Protein AF-A0A815XCJ3-F1 (afdb_monomer)

Mean predicted aligned error: 4.28 Å

Secondary structure (DSSP, 8-state):
----SSHHHHHHHHHHH--GGGS-HHHHHHHHHHHHHHHHHHHHGGGSHHHHHHHHHHHHHS----GGGEEEPTTSTT-EEEHHHHHHHHHHHHHTTS-S--BTTTTB-SHHHHHHHHHHHHHHHHHT-TT----HHHHHHHHHHHHHHHHHHHHHHHHH-SSPBPTHHHHHHHHHHHHHHHTT--HHHHHHHHHHHHHHS---BHHHHHHS--S--S--

pLDDT: mean 92.41, std 8.71, range [43.28, 98.69]

InterPro domains:
  IPR005656 MmgE/PrpD [PTHR16943] (11-199)
  IPR036148 MmgE/PrpD superfamily [SSF103378] (12-218)
  IPR042183 MmgE/PrpD superfamily, domain 1 [G3DSA:1.10.4100.10] (2-218)
  IPR045336 MmgE/PrpD, N-terminal [PF03972] (13-197)

Radius of gyration: 16.91 Å; Cα contacts (8 Å, |Δi|>4): 339; chains: 1; bounding box: 51×41×43 Å

Nearest PDB structures (foldseek):
  7br9-assembly1_A  TM=9.002E-01  e=3.432E-06  Mus musculus
  7br9-assembly1_B  TM=8.798E-01  e=2.970E-06  Mus musculus
  6r6u-assembly1_B  TM=8.652E-01  e=4.807E-06  Homo sapiens
  6r6t-assembly1_B  TM=8.908E-01  e=2.137E-05  Mus musculus
  6r6t-assembly1_A  TM=9.113E-01  e=5.873E-05  Mus musculus

Organism: NCBI:txid392033

Structure (mmCIF, N/CA/C/O backbone):
data_AF-A0A815XCJ3-F1
#
_entry.id   AF-A0A815XCJ3-F1
#
loop_
_atom_site.group_PDB
_atom_site.id
_atom_site.type_symbol
_atom_site.label_atom_id
_atom_site.label_alt_id
_atom_site.label_comp_id
_atom_site.label_asym_id
_atom_site.label_entity_id
_atom_site.label_seq_id
_atom_site.pdbx_PDB_ins_code
_atom_site.Cartn_x
_atom_site.Cartn_y
_atom_site.Cartn_z
_atom_site.occupancy
_atom_site.B_iso_or_equiv
_atom_site.auth_seq_id
_atom_site.auth_comp_id
_atom_site.auth_asym_id
_atom_site.auth_atom_id
_atom_site.pdbx_PDB_model_num
ATOM 1 N N . MET A 1 1 ? -30.858 -1.163 0.118 1.00 43.28 1 MET A N 1
ATOM 2 C CA . MET A 1 1 ? -30.544 -1.912 -1.114 1.00 43.28 1 MET A CA 1
ATOM 3 C C . MET A 1 1 ? -29.763 -3.141 -0.699 1.00 43.28 1 MET A C 1
ATOM 5 O O . MET A 1 1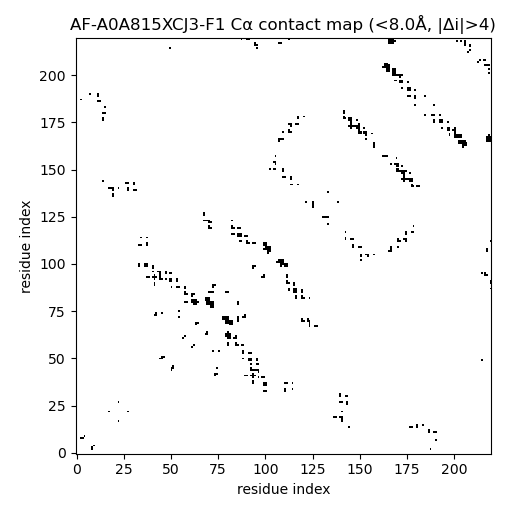 ? -28.740 -2.990 -0.047 1.00 43.28 1 MET A O 1
ATOM 9 N N . GLU A 1 2 ? -30.285 -4.340 -0.953 1.00 45.59 2 GLU A N 1
ATOM 10 C CA . GLU A 1 2 ? -29.565 -5.582 -0.658 1.00 45.59 2 GLU A CA 1
ATOM 11 C C . GLU A 1 2 ? -28.343 -5.691 -1.574 1.00 45.59 2 GLU A C 1
ATOM 13 O O . GLU A 1 2 ? -28.472 -5.772 -2.794 1.00 45.59 2 GLU A O 1
ATOM 18 N N . TYR A 1 3 ? -27.150 -5.666 -0.981 1.00 49.16 3 TYR A N 1
ATOM 19 C CA . TYR A 1 3 ? -25.896 -5.872 -1.694 1.00 49.16 3 TYR A CA 1
ATOM 20 C C . TYR A 1 3 ? -25.868 -7.310 -2.245 1.00 49.16 3 TYR A C 1
ATOM 22 O O . TYR A 1 3 ? -25.686 -8.270 -1.488 1.00 49.16 3 TYR A O 1
ATOM 30 N N . GLN A 1 4 ? -26.134 -7.451 -3.550 1.00 52.50 4 GLN A N 1
ATOM 31 C CA . GLN A 1 4 ? -26.376 -8.724 -4.240 1.00 52.50 4 GLN A CA 1
ATOM 32 C C . GLN A 1 4 ? -25.285 -9.777 -3.987 1.00 52.50 4 GLN A C 1
ATOM 34 O O . GLN A 1 4 ? -24.107 -9.474 -3.794 1.00 52.50 4 GLN A O 1
ATOM 39 N N . SER A 1 5 ? -25.687 -11.047 -4.009 1.00 52.38 5 SER A N 1
ATOM 40 C CA . SER A 1 5 ? -24.859 -12.231 -3.763 1.00 52.38 5 SER A CA 1
ATOM 41 C C . SER A 1 5 ? -23.858 -12.513 -4.899 1.00 52.38 5 SER A C 1
ATOM 43 O O . SER A 1 5 ? -24.030 -13.456 -5.665 1.00 52.38 5 SER A O 1
ATOM 45 N N . GLY A 1 6 ? -22.807 -11.700 -5.017 1.00 70.94 6 GLY A N 1
ATOM 46 C CA . GLY A 1 6 ? -21.661 -11.923 -5.912 1.00 70.94 6 GLY A CA 1
ATOM 47 C C . GLY A 1 6 ? -20.360 -12.247 -5.162 1.00 70.94 6 GLY A C 1
ATOM 48 O O . GLY A 1 6 ? -20.278 -12.090 -3.942 1.00 70.94 6 GLY A O 1
ATOM 49 N N . LEU A 1 7 ? -19.313 -12.668 -5.882 1.00 71.19 7 LEU A N 1
ATOM 50 C CA . LEU A 1 7 ? -17.976 -12.902 -5.308 1.00 71.19 7 LEU A CA 1
ATOM 51 C C . LEU A 1 7 ? -17.420 -11.631 -4.637 1.00 71.19 7 LEU A C 1
ATOM 53 O O . LEU A 1 7 ? -16.931 -11.697 -3.510 1.00 71.19 7 LEU A O 1
ATOM 57 N N . SER A 1 8 ? -17.612 -10.467 -5.267 1.00 77.75 8 SER A N 1
ATOM 58 C CA . SER A 1 8 ? -17.262 -9.157 -4.701 1.00 77.75 8 SER A CA 1
ATOM 59 C C . SER A 1 8 ? -18.003 -8.877 -3.388 1.00 77.75 8 SER A C 1
ATOM 61 O O . SER A 1 8 ? -17.425 -8.330 -2.455 1.00 77.75 8 SER A O 1
ATOM 63 N N . SER A 1 9 ? -19.249 -9.347 -3.259 1.00 85.69 9 SER A N 1
ATOM 64 C CA . SER A 1 9 ? -20.040 -9.210 -2.029 1.00 85.69 9 SER A CA 1
ATOM 65 C C . SER A 1 9 ? -19.510 -10.036 -0.869 1.00 85.69 9 SER A C 1
ATOM 67 O O . SER A 1 9 ? -19.459 -9.560 0.267 1.00 85.69 9 SER A O 1
ATOM 69 N N . LYS A 1 10 ? -19.018 -11.244 -1.152 1.00 92.75 10 LYS A N 1
ATOM 70 C CA . LYS A 1 10 ? -18.336 -12.073 -0.151 1.00 92.75 10 LYS A CA 1
ATOM 71 C C . LYS A 1 10 ? -17.009 -11.451 0.287 1.00 92.75 10 LYS A C 1
ATOM 73 O O . LYS A 1 10 ? -16.757 -11.385 1.486 1.00 92.75 10 LYS A O 1
ATOM 78 N N . ALA A 1 11 ? -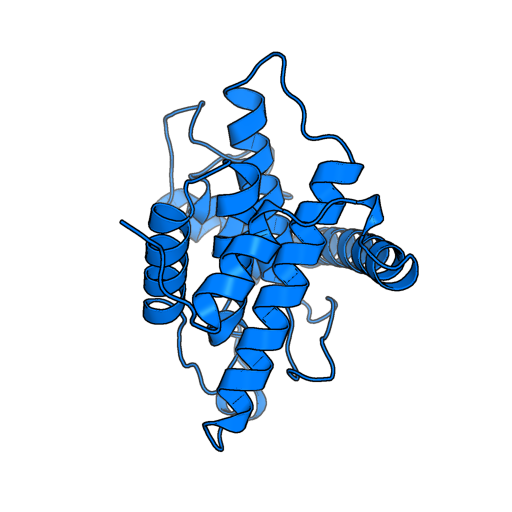16.206 -10.958 -0.659 1.00 95.19 11 ALA A N 1
ATOM 79 C CA . ALA A 1 11 ? -14.923 -10.324 -0.362 1.00 95.19 11 ALA A CA 1
ATOM 80 C C . ALA A 1 11 ? -15.090 -9.071 0.511 1.00 95.19 11 ALA A C 1
ATOM 82 O O . ALA A 1 11 ? -14.421 -8.949 1.530 1.00 95.19 11 ALA A O 1
ATOM 83 N N . ILE A 1 12 ? -16.035 -8.184 0.182 1.00 97.44 12 ILE A N 1
ATOM 84 C CA . ILE A 1 12 ? -16.287 -6.967 0.971 1.00 97.44 12 ILE A CA 1
ATOM 85 C C . ILE A 1 12 ? -16.779 -7.292 2.378 1.00 97.44 12 ILE A C 1
ATOM 87 O O . ILE A 1 12 ? -16.288 -6.712 3.344 1.00 97.44 12 ILE A O 1
ATOM 91 N N . LYS A 1 13 ? -17.697 -8.252 2.526 1.00 97.06 13 LYS A N 1
ATOM 92 C CA . LYS A 1 13 ? -18.116 -8.705 3.859 1.00 97.06 13 LYS A CA 1
ATOM 93 C C . LYS A 1 13 ? -16.931 -9.251 4.655 1.00 97.06 13 LYS A C 1
ATOM 95 O O . LYS A 1 13 ? -16.802 -8.930 5.830 1.00 97.06 13 LYS A O 1
ATOM 100 N N . TRP A 1 14 ? -16.055 -10.034 4.026 1.00 98.00 14 TRP A N 1
ATOM 101 C CA . TRP A 1 14 ? -14.866 -10.573 4.685 1.00 98.00 14 TRP A CA 1
ATOM 102 C C . TRP A 1 14 ? -13.881 -9.473 5.114 1.00 98.00 14 TRP A C 1
ATOM 104 O O . TRP A 1 14 ? -13.482 -9.466 6.275 1.00 98.00 14 TRP A O 1
ATOM 114 N N . ILE A 1 15 ? -13.582 -8.502 4.236 1.00 98.38 15 ILE A N 1
ATOM 115 C CA . ILE A 1 15 ? -12.708 -7.340 4.515 1.00 98.38 15 ILE A CA 1
ATOM 116 C C . ILE A 1 15 ? -13.094 -6.659 5.834 1.00 98.38 15 ILE A C 1
ATOM 118 O O . ILE A 1 15 ? -12.228 -6.328 6.645 1.00 98.38 15 ILE A O 1
ATOM 122 N N . HIS A 1 16 ? -14.394 -6.465 6.059 1.00 98.06 16 HIS A N 1
ATOM 123 C CA . HIS A 1 16 ? -14.907 -5.757 7.233 1.00 98.06 16 HIS A CA 1
ATOM 124 C C . HIS A 1 16 ? -15.117 -6.639 8.461 1.00 98.06 16 HIS A C 1
ATOM 126 O O . HIS A 1 16 ? -15.001 -6.151 9.582 1.00 98.06 16 HIS A O 1
ATOM 132 N N . ASN A 1 17 ? -15.425 -7.923 8.273 1.00 97.75 17 ASN A N 1
ATOM 133 C CA . ASN A 1 17 ? -15.880 -8.775 9.371 1.00 97.75 17 ASN A CA 1
ATOM 134 C C . ASN A 1 17 ? -14.791 -9.683 9.945 1.00 97.75 17 ASN A C 1
ATOM 136 O O . ASN A 1 17 ? -14.951 -10.113 11.084 1.00 97.75 17 ASN A O 1
ATOM 140 N N . VAL A 1 18 ? -13.704 -9.956 9.211 1.00 98.19 18 VAL A N 1
ATOM 141 C CA . VAL A 1 18 ? -12.603 -10.782 9.729 1.00 98.19 18 VAL A CA 1
ATOM 142 C C . VAL A 1 18 ? -12.006 -10.150 10.989 1.00 98.19 18 VAL A C 1
ATOM 144 O O . VAL A 1 18 ? -11.756 -8.936 11.035 1.00 98.19 18 VAL A O 1
ATOM 147 N N . GLN A 1 19 ? -11.819 -10.970 12.016 1.00 97.94 19 GLN A N 1
ATOM 148 C CA . GLN A 1 19 ? -11.196 -10.603 13.281 1.00 97.94 19 GLN A CA 1
ATOM 149 C C . GLN A 1 19 ? -9.805 -11.218 13.393 1.00 97.94 19 GLN A C 1
ATOM 151 O O . GLN A 1 19 ? -9.463 -12.169 12.693 1.00 97.94 19 GLN A O 1
ATOM 156 N N . TYR A 1 20 ? -9.000 -10.683 14.308 1.00 98.50 20 TYR A N 1
ATOM 157 C CA . TYR A 1 20 ? -7.653 -11.188 14.572 1.00 98.50 20 TYR A CA 1
ATOM 158 C C . TYR A 1 20 ? -7.660 -12.687 14.910 1.00 98.50 20 TYR A C 1
ATOM 160 O O . TYR A 1 20 ? -6.783 -13.428 14.477 1.00 98.50 20 TYR A O 1
ATOM 168 N N . GLU A 1 21 ? -8.663 -13.128 15.669 1.00 98.44 21 GLU A N 1
ATOM 169 C CA . GLU A 1 21 ? -8.842 -14.510 16.111 1.00 98.44 21 GLU A CA 1
ATOM 170 C C . GLU A 1 21 ? -9.238 -15.470 14.976 1.00 98.44 21 GLU A C 1
ATOM 172 O O . GLU A 1 21 ? -9.031 -16.674 15.112 1.00 98.44 21 GLU A O 1
ATOM 177 N N . ASP A 1 22 ? -9.754 -14.953 13.856 1.00 98.12 22 ASP A N 1
ATOM 178 C CA . ASP A 1 22 ? -10.100 -15.754 12.676 1.00 98.12 22 ASP A CA 1
ATOM 179 C C . ASP A 1 22 ? -8.878 -16.040 11.785 1.00 98.12 22 ASP A C 1
ATOM 181 O O . ASP A 1 22 ? -8.944 -16.882 10.886 1.00 98.12 22 ASP A O 1
ATOM 185 N N . ILE A 1 23 ? -7.767 -15.318 11.985 1.00 98.38 23 ILE A N 1
ATOM 186 C CA . ILE A 1 23 ? -6.584 -15.416 11.129 1.00 98.38 23 ILE A CA 1
ATOM 187 C C . ILE A 1 23 ? -5.674 -16.547 11.634 1.00 98.38 23 ILE A C 1
ATOM 189 O O . ILE A 1 23 ? -5.263 -16.524 12.798 1.00 98.38 23 ILE A O 1
ATOM 193 N N . PRO A 1 24 ? -5.280 -17.501 10.763 1.00 98.38 24 PRO A N 1
ATOM 194 C CA . PRO A 1 24 ? -4.314 -18.535 11.115 1.00 98.38 24 PRO A CA 1
ATOM 195 C C . PRO A 1 24 ? -3.019 -17.951 11.684 1.00 98.38 24 PRO A C 1
ATOM 197 O O . PRO A 1 24 ? -2.520 -16.919 11.221 1.00 98.38 24 PRO A O 1
ATOM 200 N N . PHE A 1 25 ? -2.443 -18.640 12.669 1.00 97.94 25 PHE A N 1
ATOM 201 C CA . PHE A 1 25 ? -1.212 -18.200 13.323 1.00 97.94 25 PHE A CA 1
ATOM 202 C C . PHE A 1 25 ? -0.078 -17.973 12.316 1.00 97.94 25 PHE A C 1
ATOM 204 O O . PHE A 1 25 ? 0.660 -16.996 12.427 1.00 97.94 25 PHE A O 1
ATOM 211 N N . GLU A 1 26 ? 0.029 -18.840 11.313 1.00 97.75 26 GLU A N 1
ATOM 212 C CA . GLU A 1 26 ? 1.032 -18.785 10.256 1.00 97.75 26 GLU A CA 1
ATOM 213 C C . GLU A 1 26 ? 0.896 -17.494 9.446 1.00 97.75 26 GLU A C 1
ATOM 215 O O . GLU A 1 26 ? 1.882 -16.794 9.245 1.00 97.75 26 GLU A O 1
ATOM 220 N N . ALA A 1 27 ? -0.326 -17.110 9.065 1.00 96.94 27 ALA A N 1
ATOM 221 C CA . ALA A 1 27 ? -0.570 -15.871 8.328 1.00 96.94 27 ALA A CA 1
ATOM 222 C C . ALA A 1 27 ? -0.219 -14.627 9.164 1.00 96.94 27 ALA A C 1
ATOM 224 O O . ALA A 1 27 ? 0.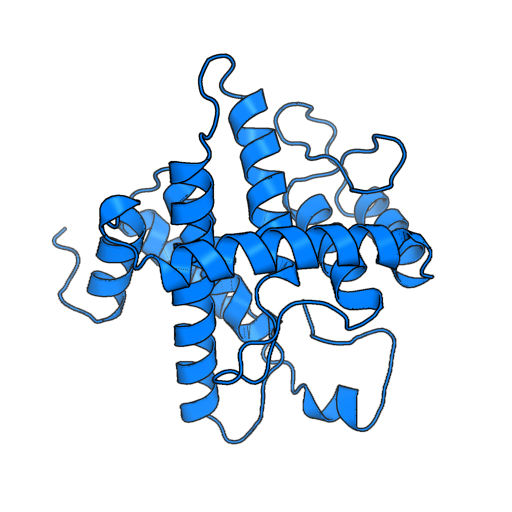404 -13.691 8.662 1.00 96.94 27 ALA A O 1
ATOM 225 N N . LEU A 1 28 ? -0.544 -14.628 10.462 1.00 98.31 28 LEU A N 1
ATOM 226 C CA . LEU A 1 28 ? -0.130 -13.561 11.381 1.00 98.31 28 LEU A CA 1
ATOM 227 C C . LEU A 1 28 ? 1.391 -13.514 11.569 1.00 98.31 28 LEU A C 1
ATOM 229 O O . LEU A 1 28 ? 1.964 -12.430 11.709 1.00 98.31 28 LEU A O 1
ATOM 233 N N . HIS A 1 29 ? 2.047 -14.673 11.612 1.00 98.06 29 HIS A N 1
ATOM 234 C CA . HIS A 1 29 ? 3.497 -14.773 11.714 1.00 98.06 29 HIS A CA 1
ATOM 235 C C . HIS A 1 29 ? 4.172 -14.204 10.460 1.00 98.06 29 HIS A C 1
ATOM 237 O O . HIS A 1 29 ? 5.049 -13.349 10.586 1.00 98.06 29 HIS A O 1
ATOM 243 N N . GLU A 1 30 ? 3.712 -14.589 9.268 1.00 96.62 30 GLU A N 1
ATOM 244 C CA . GLU A 1 30 ? 4.219 -14.053 8.002 1.00 96.62 30 GLU A CA 1
ATOM 245 C C . GLU A 1 30 ? 3.991 -12.549 7.878 1.00 96.62 30 GLU A C 1
ATOM 247 O O . GLU A 1 30 ? 4.921 -11.825 7.535 1.00 96.62 30 GLU A O 1
ATOM 252 N N . ALA A 1 31 ? 2.810 -12.044 8.246 1.00 97.38 31 ALA A N 1
ATOM 253 C CA . ALA A 1 31 ? 2.530 -10.610 8.207 1.00 97.38 31 ALA A CA 1
ATOM 254 C C . ALA A 1 31 ? 3.508 -9.800 9.078 1.00 97.38 31 ALA A C 1
ATOM 256 O O . ALA A 1 31 ? 3.946 -8.721 8.680 1.00 97.38 31 ALA A O 1
ATOM 257 N N . LYS A 1 32 ? 3.904 -10.327 10.248 1.00 98.19 32 LYS A N 1
ATOM 258 C CA . LYS A 1 32 ? 4.926 -9.700 11.106 1.00 98.19 32 LYS A CA 1
ATOM 259 C C . LYS A 1 32 ? 6.313 -9.729 10.469 1.00 98.19 32 LYS A C 1
ATOM 261 O O . LYS A 1 32 ? 7.031 -8.736 10.566 1.00 98.19 32 LYS A O 1
ATOM 266 N N . ARG A 1 33 ? 6.697 -10.844 9.839 1.00 97.56 33 ARG A N 1
ATOM 267 C CA . ARG A 1 33 ? 7.991 -10.951 9.149 1.00 97.56 33 ARG A CA 1
ATOM 268 C C . ARG A 1 33 ? 8.057 -10.010 7.957 1.00 97.56 33 ARG A C 1
ATOM 270 O O . ARG A 1 33 ? 9.001 -9.239 7.878 1.00 97.56 33 ARG A O 1
ATOM 277 N N . ALA A 1 34 ? 7.030 -10.009 7.113 1.00 96.50 34 ALA A N 1
ATOM 278 C CA . ALA A 1 34 ? 6.942 -9.129 5.956 1.00 96.50 34 ALA A CA 1
ATOM 279 C C . ALA A 1 34 ? 6.951 -7.647 6.364 1.00 96.50 34 ALA A C 1
ATOM 281 O O . ALA A 1 34 ? 7.607 -6.837 5.716 1.00 96.50 34 ALA A O 1
ATOM 282 N N . LEU A 1 35 ? 6.293 -7.291 7.477 1.00 97.69 35 LEU A N 1
ATOM 283 C CA . LEU A 1 35 ? 6.372 -5.945 8.050 1.00 97.69 35 LEU A CA 1
ATOM 284 C C . LEU A 1 35 ? 7.807 -5.561 8.426 1.00 97.69 35 LEU A C 1
ATOM 286 O O . LEU A 1 35 ? 8.275 -4.488 8.046 1.00 97.69 35 LEU A O 1
ATOM 290 N N . LEU A 1 36 ? 8.484 -6.417 9.195 1.00 97.44 36 LEU A N 1
ATOM 291 C CA . LEU A 1 36 ? 9.845 -6.159 9.662 1.00 97.44 36 LEU A CA 1
ATOM 292 C C . LEU A 1 36 ? 10.831 -6.063 8.491 1.00 97.44 36 LEU A C 1
ATOM 294 O O . LEU A 1 36 ? 11.622 -5.124 8.436 1.00 97.44 36 LEU A O 1
ATOM 298 N N . ASP A 1 37 ? 10.739 -7.008 7.559 1.00 96.50 37 ASP A N 1
ATOM 299 C CA . ASP A 1 37 ? 11.533 -7.074 6.335 1.00 96.50 37 ASP A CA 1
ATOM 300 C C . ASP A 1 37 ? 11.358 -5.809 5.485 1.00 96.50 37 ASP A C 1
ATOM 302 O O . ASP A 1 37 ? 12.323 -5.101 5.211 1.00 96.50 37 ASP A O 1
ATOM 306 N N . THR A 1 38 ? 10.112 -5.434 5.189 1.00 95.75 38 THR A N 1
ATOM 307 C CA . THR A 1 38 ? 9.796 -4.266 4.357 1.00 95.75 38 THR A CA 1
ATOM 308 C C . THR A 1 38 ? 10.285 -2.956 4.975 1.00 95.75 38 THR A C 1
ATOM 310 O O . THR A 1 38 ? 10.802 -2.095 4.264 1.00 95.75 38 THR A O 1
ATOM 313 N N . ILE A 1 39 ? 10.148 -2.782 6.295 1.00 95.12 39 ILE A N 1
ATOM 314 C CA . ILE A 1 39 ? 10.670 -1.591 6.983 1.00 95.12 39 ILE A CA 1
ATOM 315 C C . ILE A 1 39 ? 12.201 -1.570 6.917 1.00 95.12 39 ILE A C 1
ATOM 317 O O . ILE A 1 39 ? 12.781 -0.529 6.608 1.00 95.12 39 ILE A O 1
ATOM 321 N N . GLY A 1 40 ? 12.859 -2.704 7.176 1.00 95.56 40 GLY A N 1
ATOM 322 C CA . GLY A 1 40 ? 14.315 -2.823 7.071 1.00 95.56 40 GLY A CA 1
ATOM 323 C C . GLY A 1 40 ? 14.817 -2.501 5.664 1.00 95.56 40 GLY A C 1
ATOM 324 O O . GLY A 1 40 ? 15.747 -1.710 5.499 1.00 95.56 40 GLY A O 1
ATOM 325 N N . ASN A 1 41 ? 14.139 -3.033 4.651 1.00 94.62 41 ASN A N 1
ATOM 326 C CA . ASN A 1 41 ? 14.414 -2.768 3.249 1.00 94.62 41 ASN A CA 1
ATOM 327 C C . ASN A 1 41 ? 14.200 -1.285 2.884 1.00 94.62 41 ASN A C 1
ATOM 329 O O . ASN A 1 41 ? 15.060 -0.677 2.254 1.00 94.62 41 ASN A O 1
ATOM 333 N N . GLY A 1 42 ? 13.125 -0.652 3.365 1.00 94.38 42 GLY A N 1
ATOM 334 C CA . GLY A 1 42 ? 12.906 0.789 3.192 1.00 94.38 42 GLY A CA 1
ATOM 335 C C . GLY A 1 42 ? 14.012 1.649 3.820 1.00 94.38 42 GLY 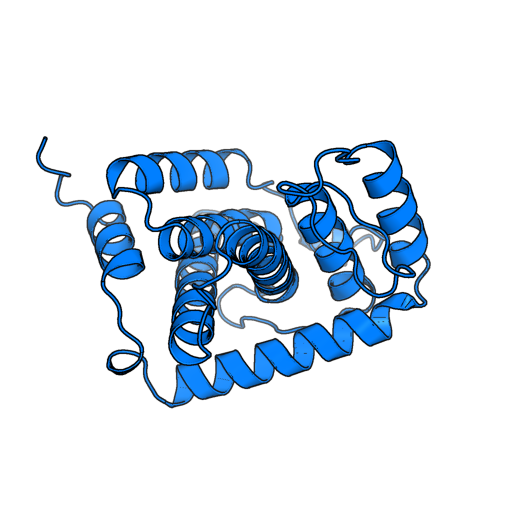A C 1
ATOM 336 O O . GLY A 1 42 ? 14.444 2.638 3.229 1.00 94.38 42 GLY A O 1
ATOM 337 N N . ILE A 1 43 ? 14.532 1.256 4.988 1.00 94.88 43 ILE A N 1
ATOM 338 C CA . ILE A 1 43 ? 15.678 1.931 5.621 1.00 94.88 43 ILE A CA 1
ATOM 339 C C . ILE A 1 43 ? 16.951 1.740 4.787 1.00 94.88 43 ILE A C 1
ATOM 341 O O . ILE A 1 43 ? 17.706 2.694 4.606 1.00 94.88 43 ILE A O 1
ATOM 345 N N . ALA A 1 44 ? 17.202 0.540 4.261 1.00 94.88 44 ALA A N 1
ATOM 346 C CA . ALA A 1 44 ? 18.352 0.274 3.397 1.00 94.88 44 ALA A CA 1
ATOM 347 C C . ALA A 1 44 ? 18.272 1.059 2.071 1.00 94.88 44 ALA A C 1
ATOM 349 O O . ALA A 1 44 ? 19.273 1.620 1.618 1.00 94.88 44 ALA A O 1
ATOM 350 N N . GLY A 1 45 ? 17.070 1.185 1.502 1.00 94.19 45 GLY A N 1
ATOM 351 C CA . GLY A 1 45 ? 16.793 1.932 0.276 1.00 94.19 45 GLY A CA 1
ATOM 352 C C . GLY A 1 45 ? 16.998 3.448 0.384 1.00 94.19 45 GLY A C 1
ATOM 353 O O . GLY A 1 45 ? 17.079 4.127 -0.642 1.00 94.19 45 GLY A O 1
ATOM 354 N N . GLN A 1 46 ? 17.137 4.007 1.594 1.00 93.75 46 GLN A N 1
ATOM 355 C CA . GLN A 1 46 ? 17.226 5.460 1.803 1.00 93.75 46 GLN A CA 1
ATOM 356 C C . GLN A 1 46 ? 18.409 6.124 1.080 1.00 93.75 46 GLN A C 1
ATOM 358 O O . GLN A 1 46 ? 18.313 7.291 0.701 1.00 93.75 46 GLN A O 1
ATOM 363 N N . SER A 1 47 ? 19.504 5.383 0.883 1.00 92.06 47 SER A N 1
ATOM 364 C CA . SER A 1 47 ? 20.751 5.872 0.278 1.00 92.06 47 SER A CA 1
ATOM 365 C C . SER A 1 47 ? 20.785 5.728 -1.246 1.00 92.06 47 SER A C 1
ATOM 367 O O . SER A 1 47 ? 21.799 6.032 -1.872 1.00 92.06 47 SER A O 1
ATOM 369 N N . THR A 1 48 ? 19.705 5.243 -1.863 1.00 94.19 48 THR A N 1
ATOM 370 C CA . THR A 1 48 ? 19.633 5.074 -3.317 1.00 94.19 48 THR A CA 1
ATOM 371 C C . THR A 1 48 ? 19.362 6.395 -4.036 1.00 94.19 48 THR A C 1
ATOM 373 O O . THR A 1 48 ? 18.779 7.339 -3.494 1.00 94.19 48 THR A O 1
ATOM 376 N N . GLN A 1 49 ? 19.727 6.459 -5.320 1.00 95.19 49 GLN A N 1
ATOM 377 C CA . GLN A 1 49 ? 19.342 7.582 -6.178 1.00 95.19 49 GLN A CA 1
ATOM 378 C C . GLN A 1 49 ? 17.811 7.689 -6.320 1.00 95.19 49 GLN A C 1
ATOM 380 O O . GLN A 1 49 ? 17.279 8.801 -6.358 1.00 95.19 49 GLN A O 1
ATOM 385 N N . VAL A 1 50 ? 17.104 6.550 -6.327 1.00 93.88 50 VAL A N 1
ATOM 386 C CA . VAL A 1 50 ? 15.634 6.481 -6.362 1.00 93.88 50 VAL A CA 1
ATOM 387 C C . VAL A 1 50 ? 15.027 7.214 -5.168 1.00 93.88 50 VAL A C 1
ATOM 389 O O . VAL A 1 50 ? 14.144 8.038 -5.372 1.00 93.88 50 VAL A O 1
ATOM 392 N N . SER A 1 51 ? 15.550 7.015 -3.953 1.00 94.62 51 SER A N 1
ATOM 393 C CA . SER A 1 51 ? 15.106 7.734 -2.747 1.00 94.62 51 SER A CA 1
ATOM 394 C C . SER A 1 51 ? 15.177 9.257 -2.908 1.00 94.62 51 SER A C 1
ATOM 396 O O . SER A 1 51 ? 14.220 9.977 -2.610 1.00 94.62 51 SER A O 1
ATOM 398 N N . THR A 1 52 ? 16.278 9.768 -3.467 1.00 95.75 52 THR A N 1
ATOM 399 C CA . THR A 1 52 ? 16.444 11.214 -3.695 1.00 95.75 52 THR A CA 1
ATOM 400 C C . THR A 1 52 ? 15.441 11.743 -4.724 1.00 95.75 52 THR A C 1
ATOM 402 O O . THR A 1 52 ? 14.814 12.782 -4.503 1.00 95.75 52 THR A O 1
ATOM 405 N N . ILE A 1 53 ? 15.256 11.026 -5.837 1.00 96.06 53 ILE A N 1
ATOM 406 C CA . ILE A 1 53 ? 14.300 11.392 -6.892 1.00 96.06 53 ILE A CA 1
ATOM 407 C C . ILE A 1 53 ? 12.864 11.346 -6.357 1.00 96.06 53 ILE A C 1
ATOM 409 O O . ILE A 1 53 ? 12.118 12.308 -6.540 1.00 96.06 53 ILE A O 1
ATOM 413 N N . ALA A 1 54 ? 12.503 10.274 -5.648 1.00 95.44 54 ALA A N 1
ATOM 414 C CA . ALA A 1 54 ? 11.193 10.064 -5.044 1.00 95.44 54 ALA A CA 1
ATOM 415 C C . ALA A 1 54 ? 10.827 11.212 -4.101 1.00 95.44 54 ALA A C 1
ATOM 417 O O . ALA A 1 54 ? 9.783 11.840 -4.270 1.00 95.44 54 ALA A O 1
ATOM 418 N N . HIS A 1 55 ? 11.718 11.546 -3.162 1.00 96.88 55 HIS A N 1
ATOM 419 C CA . HIS A 1 55 ? 11.513 12.652 -2.232 1.00 96.88 55 HIS A CA 1
ATOM 420 C C . HIS A 1 55 ? 11.321 13.989 -2.946 1.00 96.88 55 HIS A C 1
ATOM 422 O O . HIS A 1 55 ? 10.372 14.711 -2.640 1.00 96.88 55 HIS A O 1
ATOM 428 N N . ASN A 1 56 ? 12.184 14.324 -3.907 1.00 96.81 56 ASN A N 1
ATOM 429 C CA . ASN A 1 56 ? 12.070 15.580 -4.650 1.00 96.81 56 ASN A CA 1
ATOM 430 C C . ASN A 1 56 ? 10.751 15.656 -5.431 1.00 96.81 56 ASN A C 1
ATOM 432 O O . ASN A 1 56 ? 10.075 16.687 -5.408 1.00 96.81 56 ASN A O 1
ATOM 436 N N . PHE A 1 57 ? 10.355 14.554 -6.070 1.00 97.50 57 PHE A N 1
ATOM 437 C CA . PHE A 1 57 ? 9.108 14.469 -6.816 1.00 97.50 57 PHE A CA 1
ATOM 438 C C . PHE A 1 57 ? 7.898 14.715 -5.912 1.00 97.50 57 PHE A C 1
ATOM 440 O O . PHE A 1 57 ? 7.133 15.649 -6.166 1.00 97.50 57 PHE A O 1
ATOM 447 N N . VAL A 1 58 ? 7.752 13.967 -4.814 1.00 97.62 58 VAL A N 1
ATOM 448 C CA . VAL A 1 58 ? 6.562 14.087 -3.954 1.00 97.62 58 VAL A CA 1
ATOM 449 C C . VAL A 1 58 ? 6.511 15.399 -3.178 1.00 97.62 58 VAL A C 1
ATOM 451 O O . VAL A 1 58 ? 5.426 15.924 -2.949 1.00 97.62 58 VAL A O 1
ATOM 454 N N . LEU A 1 59 ? 7.659 15.990 -2.833 1.00 96.62 59 LEU A N 1
ATOM 455 C CA . LEU A 1 59 ? 7.693 17.331 -2.241 1.00 96.62 59 LEU A CA 1
ATOM 456 C C . LEU A 1 59 ? 7.185 18.397 -3.216 1.00 96.62 59 LEU A C 1
ATOM 458 O O . LEU A 1 59 ? 6.550 19.355 -2.783 1.00 96.62 59 LEU A O 1
ATOM 462 N N . SER A 1 60 ? 7.451 18.230 -4.514 1.00 97.25 60 SER A N 1
ATOM 463 C CA . SER A 1 60 ? 7.029 19.189 -5.537 1.00 97.25 60 SER A CA 1
ATOM 464 C C . SER A 1 60 ? 5.581 18.997 -6.001 1.00 97.25 60 SER A C 1
ATOM 466 O O . SER A 1 60 ? 4.886 19.986 -6.208 1.00 97.25 60 SER A O 1
ATOM 468 N N . GLN A 1 61 ? 5.118 17.750 -6.154 1.00 97.94 61 GLN A N 1
ATOM 469 C CA . GLN A 1 61 ? 3.821 17.443 -6.777 1.00 97.94 61 GLN A CA 1
ATOM 470 C C . GLN A 1 61 ? 2.729 17.048 -5.774 1.00 97.94 61 GLN A C 1
ATOM 472 O O . GLN A 1 61 ? 1.547 17.164 -6.075 1.00 97.94 61 GLN A O 1
ATOM 477 N N . TYR A 1 62 ? 3.110 16.588 -4.579 1.00 97.44 62 TYR A N 1
ATOM 478 C CA . TYR A 1 62 ? 2.196 16.000 -3.593 1.00 97.44 62 TYR A CA 1
ATOM 479 C C . TYR A 1 62 ? 2.230 16.725 -2.243 1.00 97.44 62 TYR A C 1
ATOM 481 O O . TYR A 1 62 ? 1.822 16.155 -1.227 1.00 97.44 62 TYR A O 1
ATOM 489 N N . GLY A 1 63 ? 2.711 17.971 -2.210 1.00 94.31 63 GLY A N 1
ATOM 490 C CA . GLY A 1 63 ? 2.738 18.795 -1.003 1.00 94.31 63 GLY A CA 1
ATOM 491 C C . GLY A 1 63 ? 1.356 18.924 -0.350 1.00 94.31 63 GLY A C 1
ATOM 492 O O . GLY A 1 63 ? 0.334 18.995 -1.025 1.00 94.31 63 GLY A O 1
ATOM 493 N N . CYS A 1 64 ? 1.325 18.953 0.982 1.00 94.75 64 CYS A N 1
ATOM 494 C CA . CYS A 1 64 ? 0.106 19.161 1.761 1.00 94.75 64 CYS A CA 1
ATOM 495 C C . CYS A 1 64 ? 0.412 20.134 2.896 1.00 94.75 64 CYS A C 1
ATOM 497 O O . CYS A 1 64 ? 1.197 19.811 3.787 1.00 94.75 64 CYS A O 1
ATOM 499 N N . SER A 1 65 ? -0.182 21.327 2.846 1.00 91.19 65 SER A N 1
ATOM 500 C CA . SER A 1 65 ? -0.031 22.350 3.889 1.00 91.19 65 SER A CA 1
ATOM 501 C C . SER A 1 65 ? -0.868 22.049 5.130 1.00 91.19 65 SER A C 1
ATOM 503 O O . SER A 1 65 ? -0.532 22.506 6.220 1.00 91.19 65 SER A O 1
ATOM 505 N N . ASP A 1 66 ? -1.935 21.263 4.983 1.00 93.88 66 ASP A N 1
ATOM 506 C CA . ASP A 1 66 ? -2.768 20.853 6.102 1.00 93.88 66 ASP A CA 1
ATOM 507 C C . ASP A 1 66 ? -2.061 19.777 6.943 1.00 93.88 66 ASP A C 1
ATOM 509 O O . ASP A 1 66 ? -1.775 18.660 6.493 1.00 93.88 66 ASP A O 1
ATOM 513 N N . TYR A 1 67 ? -1.783 20.123 8.199 1.00 89.12 67 TYR A N 1
ATOM 514 C CA . TYR A 1 67 ? -1.160 19.239 9.176 1.00 89.12 67 TYR A CA 1
ATOM 515 C C . TYR A 1 67 ? -1.977 17.960 9.429 1.00 89.12 67 TYR A C 1
ATOM 517 O O . TYR A 1 67 ? -1.394 16.879 9.590 1.00 89.12 67 TYR A O 1
ATOM 525 N N . HIS A 1 68 ? -3.306 18.078 9.416 1.00 91.50 68 HIS A N 1
ATOM 526 C CA . HIS A 1 68 ? -4.254 16.998 9.673 1.00 91.50 68 HIS A CA 1
ATOM 527 C C . HIS A 1 68 ? -4.391 16.034 8.492 1.00 91.50 68 HIS A C 1
ATOM 529 O O . HIS A 1 68 ? -4.798 14.895 8.694 1.00 91.50 68 HIS A O 1
ATOM 535 N N . HIS A 1 69 ? -3.980 16.438 7.288 1.00 92.12 69 HIS A N 1
ATOM 536 C CA . HIS A 1 69 ? -4.033 15.612 6.074 1.00 92.12 69 HIS A CA 1
ATOM 537 C C . HIS A 1 69 ? -2.645 15.248 5.517 1.00 92.12 69 HIS A C 1
ATOM 539 O O . HIS A 1 69 ? -2.533 14.673 4.431 1.00 92.12 69 HIS A O 1
ATOM 545 N N . SER A 1 70 ? -1.578 15.547 6.265 1.00 95.69 70 SER A N 1
ATOM 546 C CA . SER A 1 70 ? -0.200 15.238 5.876 1.00 95.69 70 SER A CA 1
ATOM 547 C C . SER A 1 70 ? 0.379 14.032 6.621 1.00 95.69 70 SER A C 1
ATOM 549 O O . SER A 1 70 ? 0.189 13.848 7.830 1.00 95.69 70 SER A O 1
ATOM 551 N N . ALA A 1 71 ? 1.147 13.226 5.890 1.00 96.25 71 ALA A N 1
ATOM 552 C CA . ALA A 1 71 ? 1.870 12.060 6.378 1.00 96.25 71 ALA A CA 1
ATOM 553 C C . ALA A 1 71 ? 3.388 12.254 6.270 1.00 96.25 71 ALA A C 1
ATOM 555 O O . ALA A 1 71 ? 3.884 12.982 5.406 1.00 96.25 71 ALA A O 1
ATOM 556 N N . LYS A 1 72 ? 4.131 11.614 7.180 1.00 94.00 72 LYS A N 1
ATOM 557 C CA . LYS A 1 72 ? 5.596 11.690 7.236 1.00 94.00 72 LYS A CA 1
ATOM 558 C C . LYS A 1 72 ? 6.232 10.862 6.121 1.00 94.00 72 LYS A C 1
ATOM 560 O O . LYS A 1 72 ? 5.866 9.708 5.914 1.00 94.00 72 LYS A O 1
ATOM 565 N N . LEU A 1 73 ? 7.237 11.438 5.470 1.00 94.44 73 LEU A N 1
ATOM 566 C CA . LEU A 1 73 ? 8.129 10.715 4.564 1.00 94.44 73 LEU A CA 1
ATOM 567 C C . LEU A 1 73 ? 9.201 9.978 5.371 1.00 94.44 73 LEU A C 1
ATOM 569 O O . LEU A 1 73 ? 9.778 10.557 6.300 1.00 94.44 73 LEU A O 1
ATOM 573 N N . TRP A 1 74 ? 9.492 8.727 5.025 1.00 93.38 74 TRP A N 1
ATOM 574 C CA . TRP A 1 74 ? 10.550 7.967 5.691 1.00 93.38 74 TRP A CA 1
ATOM 575 C C . TRP A 1 74 ? 11.920 8.548 5.342 1.00 93.38 74 TRP A C 1
ATOM 577 O O . TRP A 1 74 ? 12.111 9.092 4.262 1.00 93.38 74 TRP A O 1
ATOM 587 N N . CYS A 1 75 ? 12.870 8.488 6.278 1.00 88.19 75 CYS A N 1
ATOM 588 C CA . CYS A 1 75 ? 14.262 8.900 6.046 1.00 88.19 75 CYS A CA 1
ATOM 589 C C . CYS A 1 75 ? 14.438 10.304 5.415 1.00 88.19 75 CYS A C 1
ATOM 591 O O . CYS A 1 75 ? 15.364 10.550 4.649 1.00 88.19 75 CYS A O 1
ATOM 593 N N . SER A 1 76 ? 13.542 11.244 5.738 1.00 89.50 76 SER A N 1
ATOM 594 C CA . SER A 1 76 ? 13.410 12.529 5.031 1.00 89.50 76 SER A CA 1
ATOM 595 C C . SER A 1 76 ? 13.654 13.766 5.905 1.00 89.50 76 SER A C 1
ATOM 597 O O . SER A 1 76 ? 13.264 14.875 5.537 1.00 89.50 76 SER A O 1
ATOM 599 N N . ASN A 1 77 ? 14.256 13.596 7.088 1.00 88.12 77 ASN A N 1
ATOM 600 C CA . ASN A 1 77 ? 14.405 14.650 8.101 1.00 88.12 77 ASN A CA 1
ATOM 601 C C . ASN A 1 77 ? 13.062 15.304 8.484 1.00 88.12 77 ASN A C 1
ATOM 603 O O . ASN A 1 77 ? 12.919 16.525 8.467 1.00 88.12 77 ASN A O 1
ATOM 607 N N . ASN A 1 78 ? 12.066 14.484 8.843 1.00 88.19 78 ASN A N 1
ATOM 608 C CA . ASN A 1 78 ? 10.742 14.912 9.319 1.00 88.19 78 ASN A CA 1
ATOM 609 C C . ASN A 1 78 ? 9.865 15.675 8.309 1.00 88.19 78 ASN A C 1
ATOM 611 O O . ASN A 1 78 ? 8.834 16.239 8.710 1.00 88.19 78 ASN A O 1
ATOM 615 N N . LYS A 1 79 ? 10.201 15.653 7.015 1.00 94.31 79 LYS A N 1
ATOM 616 C CA . LYS A 1 79 ? 9.344 16.211 5.965 1.00 94.31 79 LYS A CA 1
ATOM 617 C C . LYS A 1 79 ? 8.014 15.458 5.881 1.00 94.31 79 LYS A C 1
ATOM 619 O O . LYS A 1 79 ? 7.918 14.277 6.215 1.00 94.31 79 LYS A O 1
ATOM 624 N N . SER A 1 80 ? 6.971 16.178 5.478 1.00 96.00 80 SER A N 1
ATOM 625 C CA . SER A 1 80 ? 5.618 15.638 5.318 1.00 96.00 80 SER A CA 1
ATOM 626 C C . SER A 1 80 ? 5.028 16.094 3.990 1.00 96.00 80 SER A C 1
ATOM 628 O O . SER A 1 80 ? 5.331 17.189 3.520 1.00 96.00 80 SER A O 1
ATOM 630 N N . VAL A 1 81 ? 4.196 15.247 3.402 1.00 97.44 81 VAL A N 1
ATOM 631 C CA . VAL A 1 81 ? 3.456 15.492 2.156 1.00 97.44 81 VAL A CA 1
ATOM 632 C C . VAL A 1 81 ? 2.044 14.922 2.318 1.00 97.44 81 VAL A C 1
ATOM 634 O O . VAL A 1 81 ? 1.691 14.447 3.398 1.00 97.44 81 VAL A O 1
ATOM 637 N N . SER A 1 82 ? 1.210 14.979 1.285 1.00 97.56 82 SER A N 1
ATOM 638 C CA . SER A 1 82 ? -0.087 14.290 1.285 1.00 97.56 82 SER A CA 1
ATOM 639 C C . SER A 1 82 ? 0.063 12.787 1.559 1.00 97.56 82 SER A C 1
ATOM 641 O O . SER A 1 82 ? 1.118 12.195 1.321 1.00 97.56 82 SER A O 1
ATOM 643 N N . MET A 1 83 ? -1.008 12.145 2.032 1.00 96.06 83 MET A N 1
ATOM 644 C CA . MET A 1 83 ? -1.025 10.699 2.294 1.00 96.06 83 MET A CA 1
ATOM 645 C C . MET A 1 83 ? -0.556 9.870 1.092 1.00 96.06 83 MET A C 1
ATOM 647 O O . MET A 1 83 ? 0.267 8.971 1.247 1.00 96.06 83 MET A O 1
ATOM 651 N N . CYS A 1 84 ? -1.068 10.182 -0.103 1.00 95.19 84 CYS A N 1
ATOM 652 C CA . CYS A 1 84 ? -0.714 9.473 -1.329 1.00 95.19 84 CYS A CA 1
ATOM 653 C C . CYS A 1 84 ? 0.743 9.726 -1.731 1.00 95.19 84 CYS A C 1
ATOM 655 O O . CYS A 1 84 ? 1.425 8.779 -2.103 1.00 95.19 84 CYS A O 1
ATOM 657 N N . GLY A 1 85 ? 1.253 10.953 -1.577 1.00 97.12 85 GLY A N 1
ATOM 658 C CA . GLY A 1 85 ? 2.667 11.251 -1.810 1.00 97.12 85 GLY A CA 1
ATOM 659 C C . GLY A 1 85 ? 3.596 10.496 -0.857 1.00 97.12 85 GLY A C 1
ATOM 660 O O . GLY A 1 85 ? 4.635 9.995 -1.277 1.00 97.12 85 GLY A O 1
ATOM 661 N N . ALA A 1 86 ? 3.217 10.376 0.417 1.00 97.31 86 ALA A N 1
ATOM 662 C CA . ALA A 1 86 ? 4.011 9.645 1.398 1.00 97.31 86 ALA A CA 1
ATOM 663 C C . ALA A 1 86 ? 4.024 8.143 1.098 1.00 97.31 86 ALA A C 1
ATOM 665 O O . ALA A 1 86 ? 5.092 7.535 1.072 1.00 97.31 86 ALA A O 1
ATOM 666 N N . ALA A 1 87 ? 2.856 7.562 0.808 1.00 96.69 87 ALA A N 1
ATOM 667 C CA . ALA A 1 87 ? 2.745 6.164 0.410 1.00 96.69 87 ALA A CA 1
ATOM 668 C C . ALA A 1 87 ? 3.575 5.863 -0.850 1.00 96.69 87 ALA A C 1
ATOM 670 O O . ALA A 1 87 ? 4.357 4.916 -0.840 1.00 96.69 87 ALA A O 1
ATOM 671 N N . LEU A 1 88 ? 3.468 6.711 -1.881 1.00 96.00 88 LEU A N 1
ATOM 672 C CA . LEU A 1 88 ? 4.174 6.565 -3.155 1.00 96.00 88 LEU A CA 1
ATOM 673 C C . LEU A 1 88 ? 5.697 6.608 -2.989 1.00 96.00 88 LEU A C 1
ATOM 675 O O . LEU A 1 88 ? 6.392 5.687 -3.408 1.00 96.00 88 LEU A O 1
ATOM 679 N N . ALA A 1 89 ? 6.230 7.650 -2.342 1.00 96.50 89 ALA A N 1
ATOM 680 C CA . ALA A 1 89 ? 7.675 7.772 -2.165 1.00 96.50 89 ALA A CA 1
ATOM 681 C C . ALA A 1 89 ? 8.249 6.630 -1.322 1.00 96.50 89 ALA A C 1
ATOM 683 O O . ALA A 1 89 ? 9.286 6.074 -1.676 1.00 96.50 89 ALA A O 1
ATOM 684 N N . ASN A 1 90 ? 7.571 6.253 -0.235 1.00 96.25 90 ASN A N 1
ATOM 685 C CA . ASN A 1 90 ? 8.033 5.157 0.609 1.00 96.25 90 ASN A CA 1
ATOM 686 C C . ASN A 1 90 ? 7.978 3.813 -0.142 1.00 96.25 90 ASN A C 1
ATOM 688 O O . ASN A 1 90 ? 8.904 3.021 0.000 1.00 96.25 90 ASN A O 1
ATOM 692 N N . ALA A 1 91 ? 6.961 3.577 -0.981 1.00 95.69 91 ALA A N 1
ATOM 693 C CA . ALA A 1 91 ? 6.887 2.382 -1.824 1.00 95.69 91 ALA A CA 1
ATOM 694 C C . ALA A 1 91 ? 8.052 2.304 -2.820 1.00 95.69 91 ALA A C 1
ATOM 696 O O . ALA A 1 91 ? 8.706 1.267 -2.915 1.00 95.69 91 ALA A O 1
ATOM 697 N N . TRP A 1 92 ? 8.389 3.411 -3.490 1.00 95.25 92 TRP A N 1
ATOM 698 C CA . TRP A 1 92 ? 9.548 3.468 -4.390 1.00 95.25 92 TRP A CA 1
ATOM 699 C C . TRP A 1 92 ? 10.881 3.267 -3.666 1.00 95.25 92 TRP A C 1
ATOM 701 O O . TRP A 1 92 ? 11.788 2.636 -4.203 1.00 95.25 92 TRP A O 1
ATOM 711 N N . ILE A 1 93 ? 11.016 3.783 -2.443 1.00 94.75 93 ILE A N 1
ATOM 712 C CA . ILE A 1 93 ? 12.213 3.566 -1.621 1.00 94.75 93 ILE A CA 1
ATOM 713 C C . ILE A 1 93 ? 12.347 2.089 -1.249 1.00 94.75 93 ILE A C 1
ATOM 715 O O . ILE A 1 93 ? 13.443 1.544 -1.351 1.00 94.75 93 ILE A O 1
ATOM 719 N N . ILE A 1 94 ? 11.254 1.432 -0.859 1.00 94.75 94 ILE A N 1
ATOM 720 C CA . ILE A 1 94 ? 11.252 -0.008 -0.588 1.00 94.75 94 ILE A CA 1
ATOM 721 C C . ILE A 1 94 ? 11.647 -0.771 -1.866 1.00 94.75 94 ILE A C 1
ATOM 723 O O . ILE A 1 94 ? 12.573 -1.575 -1.841 1.00 94.75 94 ILE A O 1
ATOM 727 N N . ASP A 1 95 ? 11.034 -0.483 -3.011 1.00 93.06 95 ASP A N 1
ATOM 728 C CA . ASP A 1 95 ? 11.312 -1.204 -4.266 1.00 93.06 95 ASP A CA 1
ATOM 729 C C . ASP A 1 95 ? 12.745 -0.999 -4.801 1.00 93.06 95 ASP A C 1
ATOM 731 O O . ASP A 1 95 ? 13.269 -1.827 -5.549 1.00 93.06 95 ASP A O 1
ATOM 735 N N . SER A 1 96 ? 13.426 0.067 -4.363 1.00 92.81 96 SER A N 1
ATOM 736 C CA . SER A 1 96 ? 14.693 0.541 -4.938 1.00 92.81 96 SER A CA 1
ATOM 737 C C . SER A 1 96 ? 15.870 -0.445 -4.928 1.00 92.81 96 SER A C 1
ATOM 739 O O . SER A 1 96 ? 16.781 -0.271 -5.738 1.00 92.81 96 SER A O 1
ATOM 741 N N . ILE A 1 97 ? 15.878 -1.455 -4.046 1.00 91.50 97 ILE A N 1
ATOM 742 C CA . ILE A 1 97 ? 16.979 -2.437 -3.938 1.00 91.50 97 ILE A CA 1
ATOM 743 C C . ILE A 1 97 ? 16.553 -3.905 -4.099 1.00 91.50 97 ILE A C 1
ATOM 745 O O . ILE A 1 97 ? 17.386 -4.789 -3.937 1.00 91.50 97 ILE A O 1
ATOM 749 N N . ASP A 1 98 ? 15.287 -4.172 -4.434 1.00 89.75 98 ASP A N 1
ATOM 750 C CA . ASP A 1 98 ? 14.766 -5.531 -4.701 1.00 89.75 98 ASP A CA 1
ATOM 751 C C . ASP A 1 98 ? 14.861 -6.557 -3.570 1.00 89.75 98 ASP A C 1
ATOM 753 O O . ASP A 1 98 ? 15.043 -7.749 -3.807 1.00 89.75 98 ASP A O 1
ATOM 757 N N . MET A 1 99 ? 14.755 -6.103 -2.324 1.00 90.44 99 MET A N 1
ATOM 758 C CA . MET A 1 99 ? 14.973 -6.959 -1.157 1.00 90.44 99 MET A CA 1
ATOM 759 C C . MET A 1 99 ? 13.749 -7.024 -0.234 1.00 90.44 99 MET A C 1
ATOM 761 O O . MET A 1 99 ? 13.900 -7.171 0.972 1.00 90.44 99 MET A O 1
ATOM 765 N N . HIS A 1 100 ? 12.543 -6.871 -0.789 1.00 88.19 100 HIS A N 1
ATOM 766 C CA . HIS A 1 100 ? 11.272 -6.994 -0.061 1.00 88.19 100 HIS A CA 1
ATOM 767 C C . HIS A 1 100 ? 10.539 -8.308 -0.373 1.00 88.19 100 HIS A C 1
ATOM 769 O O . HIS A 1 100 ? 10.920 -9.082 -1.256 1.00 88.19 100 HIS A O 1
ATOM 775 N N . ASP A 1 101 ? 9.443 -8.535 0.351 1.00 90.38 101 ASP A N 1
ATOM 776 C CA . ASP A 1 101 ? 8.556 -9.691 0.248 1.00 90.38 101 ASP A CA 1
ATOM 777 C C . ASP A 1 101 ? 8.185 -10.071 -1.192 1.00 90.38 101 ASP A C 1
ATOM 779 O O . ASP A 1 101 ? 7.995 -9.215 -2.052 1.00 90.38 101 ASP A O 1
ATOM 783 N N . THR A 1 102 ? 8.026 -11.372 -1.448 1.00 88.44 102 THR A N 1
ATOM 784 C CA . THR A 1 102 ? 7.564 -11.905 -2.738 1.00 88.44 102 THR A CA 1
ATOM 785 C C . THR A 1 102 ? 6.466 -12.943 -2.522 1.00 88.44 102 THR A C 1
ATOM 787 O O . THR A 1 102 ? 6.648 -13.925 -1.802 1.00 88.44 102 THR A O 1
ATOM 790 N N . GLY A 1 103 ? 5.332 -12.768 -3.196 1.00 87.06 103 GLY A N 1
ATOM 791 C CA . GLY A 1 103 ? 4.261 -13.755 -3.269 1.00 87.06 103 GLY A CA 1
ATOM 792 C C . GLY A 1 103 ? 4.508 -14.747 -4.401 1.00 87.06 103 GLY A C 1
ATOM 793 O O . GLY A 1 103 ? 4.365 -14.407 -5.574 1.00 87.06 103 GLY A O 1
ATOM 794 N N . HIS A 1 104 ? 4.821 -16.004 -4.074 1.00 83.25 104 HIS A N 1
ATOM 795 C CA . HIS A 1 104 ? 5.103 -17.033 -5.087 1.00 83.25 104 HIS A CA 1
ATOM 796 C C . HIS A 1 104 ? 3.957 -17.234 -6.096 1.00 83.25 104 HIS A C 1
ATOM 798 O O . HIS A 1 104 ? 4.207 -17.429 -7.283 1.00 83.25 104 HIS A O 1
ATOM 804 N N . TYR A 1 105 ? 2.701 -17.161 -5.644 1.00 81.00 105 TYR A N 1
ATOM 805 C CA . TYR A 1 105 ? 1.526 -17.422 -6.486 1.00 81.00 105 TYR A CA 1
ATOM 806 C C . TYR A 1 105 ? 1.176 -16.282 -7.451 1.00 81.00 105 TYR A C 1
ATOM 808 O O . TYR A 1 105 ? 0.495 -16.525 -8.446 1.00 81.00 105 TYR A O 1
ATOM 816 N N . THR A 1 106 ? 1.632 -15.060 -7.167 1.00 85.69 106 THR A N 1
ATOM 817 C CA . THR A 1 106 ? 1.445 -13.879 -8.025 1.00 85.69 106 THR A CA 1
ATOM 818 C C . THR A 1 106 ? 2.732 -13.424 -8.695 1.00 85.69 106 THR A C 1
ATOM 820 O O . THR A 1 106 ? 2.685 -12.524 -9.521 1.00 85.69 106 THR A O 1
ATOM 823 N N . LYS A 1 107 ? 3.883 -14.028 -8.368 1.00 85.75 107 LYS A N 1
ATOM 824 C CA . LYS A 1 107 ? 5.199 -13.645 -8.903 1.00 85.75 107 LYS A CA 1
ATOM 825 C C . LYS A 1 107 ? 5.466 -12.138 -8.751 1.00 85.75 107 LYS A C 1
ATOM 827 O O . LYS A 1 107 ? 5.981 -11.511 -9.671 1.00 85.75 107 LYS A O 1
ATOM 832 N N . GLY A 1 108 ? 5.065 -11.569 -7.614 1.00 88.69 108 GLY A N 1
ATOM 833 C CA . GLY A 1 108 ? 5.190 -10.140 -7.346 1.00 88.69 108 GLY A CA 1
ATOM 834 C C . GLY A 1 108 ? 5.075 -9.800 -5.864 1.00 88.69 108 GLY A C 1
ATOM 835 O O . GLY A 1 108 ? 4.980 -10.684 -5.010 1.00 88.69 108 GLY A O 1
ATOM 836 N N . HIS A 1 109 ? 5.078 -8.512 -5.561 1.00 92.81 109 HIS A N 1
ATOM 837 C CA . HIS A 1 109 ? 5.434 -7.951 -4.268 1.00 92.81 109 HIS A CA 1
ATOM 838 C C . HIS A 1 109 ? 4.302 -7.068 -3.750 1.00 92.81 109 HIS A C 1
ATOM 840 O O . HIS A 1 109 ? 3.883 -6.128 -4.421 1.00 92.81 109 HIS A O 1
ATOM 846 N N . ALA A 1 110 ? 3.766 -7.380 -2.571 1.00 95.25 110 ALA A N 1
ATOM 847 C CA . ALA A 1 110 ? 2.615 -6.651 -2.045 1.00 95.25 110 ALA A CA 1
ATOM 848 C C . ALA A 1 110 ? 3.022 -5.706 -0.913 1.00 95.25 110 ALA A C 1
ATOM 850 O O . ALA A 1 110 ? 2.561 -4.562 -0.866 1.00 95.25 110 ALA A O 1
ATOM 851 N N . GLY A 1 111 ? 3.912 -6.145 -0.021 1.00 95.75 111 GLY A N 1
ATOM 852 C CA . GLY A 1 111 ? 4.319 -5.393 1.163 1.00 95.75 111 GLY A CA 1
ATOM 853 C C . GLY A 1 111 ? 4.847 -4.002 0.845 1.00 95.75 111 GLY A C 1
ATOM 854 O O . GLY A 1 111 ? 4.493 -3.046 1.541 1.00 95.75 111 GLY A O 1
ATOM 855 N N . CYS A 1 112 ? 5.588 -3.869 -0.256 1.00 94.94 112 CYS A N 1
ATOM 856 C CA . CYS A 1 112 ? 6.173 -2.612 -0.711 1.00 94.94 112 CYS A CA 1
ATOM 857 C C . CYS A 1 112 ? 5.172 -1.470 -0.913 1.00 94.94 112 CYS A C 1
ATOM 859 O O . CYS A 1 112 ? 5.516 -0.337 -0.598 1.00 94.94 112 CYS A O 1
ATOM 861 N N . ALA A 1 113 ? 3.932 -1.730 -1.335 1.00 96.06 113 ALA A N 1
ATOM 862 C CA . ALA A 1 113 ? 2.893 -0.698 -1.414 1.00 96.06 113 ALA A CA 1
ATOM 863 C C . ALA A 1 113 ? 1.881 -0.779 -0.260 1.00 96.06 113 ALA A C 1
ATOM 865 O O . ALA A 1 113 ? 1.404 0.261 0.209 1.00 96.06 113 ALA A O 1
ATOM 866 N N . LEU A 1 114 ? 1.590 -1.978 0.260 1.00 97.94 114 LEU A N 1
ATOM 867 C CA . LEU A 1 114 ? 0.625 -2.165 1.348 1.00 97.94 114 LEU A CA 1
ATOM 868 C C . LEU A 1 114 ? 1.068 -1.461 2.642 1.00 97.94 114 LEU A C 1
ATOM 870 O O . LEU A 1 114 ? 0.306 -0.702 3.244 1.00 97.94 114 LEU A O 1
ATOM 874 N N . ILE A 1 115 ? 2.311 -1.686 3.068 1.00 97.94 115 ILE A N 1
ATOM 875 C CA . ILE A 1 115 ? 2.837 -1.212 4.354 1.00 97.94 115 ILE A CA 1
ATOM 876 C C . ILE A 1 115 ? 2.968 0.315 4.415 1.00 97.94 115 ILE A C 1
ATOM 878 O O . ILE A 1 115 ? 2.453 0.903 5.374 1.00 97.94 115 ILE A O 1
ATOM 882 N N . PRO A 1 116 ? 3.596 1.007 3.442 1.00 97.19 116 PRO A N 1
ATOM 883 C CA . PRO A 1 116 ? 3.664 2.463 3.498 1.00 97.19 116 PRO A CA 1
ATOM 884 C C . PRO A 1 116 ? 2.290 3.125 3.351 1.00 97.19 116 PRO A C 1
ATOM 886 O O . PRO A 1 116 ? 2.063 4.164 3.976 1.00 97.19 116 PRO A O 1
ATOM 889 N N . SER A 1 117 ? 1.357 2.523 2.603 1.00 97.75 117 SER A N 1
ATOM 890 C CA . SER A 1 117 ? -0.029 3.004 2.514 1.00 97.75 117 SER A CA 1
ATOM 891 C C . SER A 1 117 ? -0.736 2.926 3.867 1.00 97.75 117 SER A C 1
ATOM 893 O O . SER A 1 117 ? -1.312 3.918 4.322 1.00 97.75 117 SER A O 1
ATOM 895 N N . LEU A 1 118 ? -0.631 1.779 4.549 1.00 98.25 118 LEU A N 1
ATOM 896 C CA . LEU A 1 118 ? -1.214 1.576 5.873 1.00 98.25 118 LEU A CA 1
ATOM 897 C C . LEU A 1 118 ? -0.650 2.565 6.890 1.00 98.25 118 LEU A C 1
ATOM 899 O O . LEU A 1 118 ? -1.403 3.255 7.571 1.00 98.25 118 LEU A O 1
ATOM 903 N N . LEU A 1 119 ? 0.678 2.664 6.973 1.00 97.38 119 LEU A N 1
ATOM 904 C CA . LEU A 1 119 ? 1.351 3.522 7.946 1.00 97.38 119 LEU A CA 1
ATOM 905 C C . LEU A 1 119 ? 1.061 5.007 7.701 1.00 97.38 119 LEU A C 1
ATOM 907 O O . LEU A 1 119 ? 0.841 5.748 8.659 1.00 97.38 119 LEU A O 1
ATOM 911 N N . SER A 1 120 ? 0.985 5.437 6.438 1.00 97.00 120 SER A N 1
ATOM 912 C CA . SER A 1 120 ? 0.610 6.815 6.092 1.00 97.00 120 SER A CA 1
ATOM 913 C C . SER A 1 120 ? -0.828 7.132 6.504 1.00 97.00 120 SER A C 1
ATOM 915 O O . SER A 1 120 ? -1.088 8.204 7.055 1.00 97.00 120 SER A O 1
ATOM 917 N N . CYS A 1 121 ? -1.757 6.194 6.295 1.00 97.19 121 CYS A N 1
ATOM 918 C CA . CYS A 1 121 ? -3.148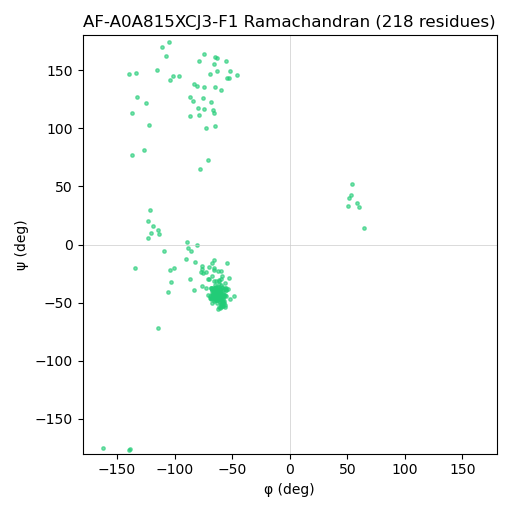 6.367 6.703 1.00 97.19 121 CYS A CA 1
ATOM 919 C C . CYS A 1 121 ? -3.310 6.348 8.226 1.00 97.19 121 CYS A C 1
ATOM 921 O O . CYS A 1 121 ? -3.968 7.232 8.765 1.00 97.19 121 CYS A O 1
ATOM 923 N N . ILE A 1 122 ? -2.661 5.416 8.933 1.00 96.62 122 ILE A N 1
ATOM 924 C CA . ILE A 1 122 ? -2.679 5.355 10.403 1.00 96.62 122 ILE A CA 1
ATOM 925 C C . ILE A 1 122 ? -2.125 6.647 10.999 1.00 96.62 122 ILE A C 1
ATOM 927 O O . ILE A 1 122 ? -2.723 7.193 11.920 1.00 96.62 122 ILE A O 1
ATOM 931 N N . HIS A 1 123 ? -1.036 7.183 10.446 1.00 94.56 123 HIS A N 1
ATOM 932 C CA . HIS A 1 123 ? -0.462 8.440 10.917 1.00 94.56 123 HIS A CA 1
ATOM 933 C C . HIS A 1 123 ? -1.470 9.599 10.868 1.00 94.56 123 HIS A C 1
ATOM 935 O O . HIS A 1 123 ? -1.581 10.370 11.820 1.00 94.56 123 HIS A O 1
ATOM 941 N N . ILE A 1 124 ? -2.227 9.712 9.775 1.00 95.31 124 ILE A N 1
ATOM 942 C CA . ILE A 1 124 ? -3.295 10.710 9.629 1.00 95.31 124 ILE A CA 1
ATOM 943 C C . ILE A 1 124 ? -4.487 10.377 10.530 1.00 95.31 124 ILE A C 1
ATOM 945 O O . ILE A 1 124 ? -5.032 11.262 11.188 1.00 95.31 124 ILE A O 1
ATOM 949 N N . TYR A 1 125 ? -4.893 9.111 10.595 1.00 95.06 125 TYR A N 1
ATOM 950 C CA . TYR A 1 125 ? -6.011 8.662 11.416 1.00 95.06 125 TYR A CA 1
ATOM 951 C C . TYR A 1 125 ? -5.783 8.990 12.896 1.00 95.06 125 TYR A C 1
ATOM 953 O O . TYR A 1 125 ? -6.645 9.603 13.521 1.00 95.06 125 TYR A O 1
ATOM 961 N N . GLU A 1 126 ? -4.615 8.658 13.448 1.00 94.25 126 GLU A N 1
ATOM 962 C CA . GLU A 1 126 ? -4.285 8.913 14.854 1.00 94.25 126 GLU A CA 1
ATOM 963 C C . GLU A 1 126 ? -4.137 10.411 15.152 1.00 94.25 126 GLU A C 1
ATOM 965 O O . GLU A 1 126 ? -4.620 10.869 16.186 1.00 94.25 126 GLU A O 1
ATOM 970 N N . LYS A 1 127 ? -3.568 11.204 14.229 1.00 92.12 127 LYS A N 1
ATOM 971 C CA . LYS A 1 127 ? -3.536 12.676 14.345 1.00 92.12 127 LYS A CA 1
ATOM 972 C C . LYS A 1 127 ? -4.927 13.291 14.487 1.00 92.12 127 LYS A C 1
ATOM 974 O O . LYS A 1 127 ? -5.093 14.263 15.212 1.00 92.12 127 LYS A O 1
ATOM 979 N N . ASN A 1 128 ? -5.908 12.750 13.770 1.00 92.69 128 ASN A N 1
ATOM 980 C CA . ASN A 1 128 ? -7.281 13.254 13.773 1.00 92.69 128 ASN A CA 1
ATOM 981 C C . ASN A 1 128 ? -8.155 12.633 14.868 1.00 92.69 128 ASN A C 1
ATOM 983 O O . ASN A 1 128 ? -9.321 12.995 15.005 1.00 92.69 128 ASN A O 1
ATOM 987 N N . ASN A 1 129 ? -7.621 11.688 15.644 1.00 90.56 129 ASN A N 1
ATOM 988 C CA . ASN A 1 129 ? -8.355 10.993 16.691 1.00 90.56 129 ASN A CA 1
ATOM 989 C C . ASN A 1 129 ? -7.481 10.859 17.947 1.00 90.56 129 ASN A C 1
ATOM 991 O O . ASN A 1 129 ? -7.000 9.771 18.256 1.00 90.56 129 ASN A O 1
ATOM 995 N N . GLU A 1 130 ? -7.338 11.945 18.713 1.00 77.00 130 GLU A N 1
ATOM 996 C CA . GLU A 1 130 ? -6.406 12.071 19.855 1.00 77.00 130 GLU A CA 1
ATOM 997 C C . GLU A 1 130 ? -6.526 10.978 20.942 1.00 77.00 130 GLU A C 1
ATOM 999 O O . GLU A 1 130 ? -5.597 10.774 21.718 1.00 77.00 130 GLU A O 1
ATOM 1004 N N . ASN A 1 131 ? -7.621 10.209 20.965 1.00 80.44 131 ASN A N 1
ATOM 1005 C CA . ASN A 1 131 ? -7.848 9.099 21.900 1.00 80.44 131 ASN A CA 1
ATOM 1006 C C . ASN A 1 131 ? -8.054 7.728 21.229 1.00 80.44 131 ASN A C 1
ATOM 1008 O O . ASN A 1 131 ? -8.447 6.768 21.893 1.00 80.44 131 ASN A O 1
ATOM 1012 N N . LYS A 1 132 ? -7.820 7.603 19.917 1.00 87.12 132 LYS A N 1
ATOM 1013 C CA . LYS A 1 132 ? -7.940 6.330 19.193 1.00 87.12 132 LYS A CA 1
ATOM 1014 C C . LYS A 1 132 ? -6.623 5.992 18.519 1.00 87.12 132 LYS A C 1
ATOM 1016 O O . LYS A 1 132 ? -6.309 6.510 17.454 1.00 87.12 132 LYS A O 1
ATOM 1021 N N . LYS A 1 133 ? -5.898 5.061 19.132 1.00 92.81 133 LYS A N 1
ATOM 1022 C CA . LYS A 1 133 ? -4.725 4.432 18.527 1.00 92.81 133 LYS A CA 1
ATOM 1023 C C . LYS A 1 133 ? -5.100 3.114 17.876 1.00 92.81 133 LYS A C 1
ATOM 1025 O O . LYS A 1 133 ? -5.948 2.380 18.393 1.00 92.81 133 LYS A O 1
ATOM 1030 N N . VAL A 1 134 ? -4.451 2.803 16.764 1.00 95.94 134 VAL A N 1
ATOM 1031 C CA . VAL A 1 134 ? -4.591 1.499 16.117 1.00 95.94 134 VAL A CA 1
ATOM 1032 C C . VAL A 1 134 ? -3.723 0.515 16.889 1.00 95.94 134 VAL A C 1
ATOM 1034 O O . VAL A 1 134 ? -2.501 0.623 16.917 1.00 95.94 134 VAL A O 1
ATOM 1037 N N . ASN A 1 135 ? -4.354 -0.433 17.581 1.00 95.75 135 ASN A N 1
ATOM 1038 C CA . ASN A 1 135 ? -3.609 -1.442 18.328 1.00 95.75 135 ASN A CA 1
ATOM 1039 C C . ASN A 1 135 ? -2.989 -2.490 17.382 1.00 95.75 135 ASN A C 1
ATOM 1041 O O . ASN A 1 135 ? -3.391 -2.630 16.227 1.00 95.75 135 ASN A O 1
ATOM 1045 N N . GLY A 1 136 ? -2.028 -3.269 17.889 1.00 97.12 136 GLY A N 1
ATOM 1046 C CA . GLY A 1 136 ? -1.297 -4.246 17.076 1.00 97.12 136 GLY A CA 1
ATOM 1047 C C . GLY A 1 136 ? -2.166 -5.350 16.459 1.00 97.12 136 GLY A C 1
ATOM 1048 O O . GLY A 1 136 ? -1.851 -5.819 15.368 1.00 97.12 136 GLY A O 1
ATOM 1049 N N . LYS A 1 137 ? -3.271 -5.748 17.110 1.00 98.06 137 LYS A N 1
ATOM 1050 C CA . LYS A 1 137 ? -4.205 -6.730 16.538 1.00 98.06 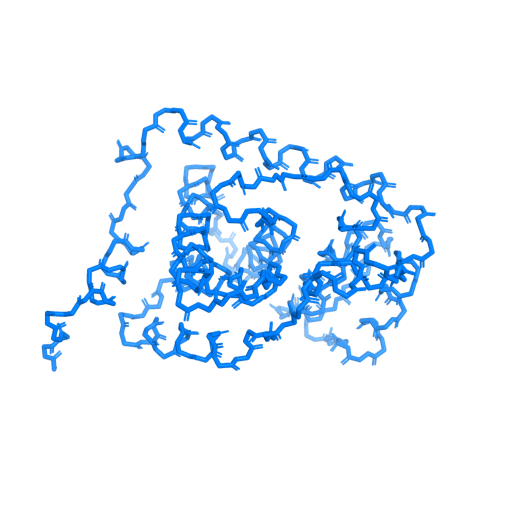137 LYS A CA 1
ATOM 1051 C C . LYS A 1 137 ? -4.936 -6.150 15.332 1.00 98.06 137 LYS A C 1
ATOM 1053 O O . LYS A 1 137 ? -4.984 -6.801 14.293 1.00 98.06 137 LYS A O 1
ATOM 1058 N N . GLU A 1 138 ? -5.453 -4.928 15.445 1.00 97.62 138 GLU A N 1
ATOM 1059 C CA . GLU A 1 138 ? -6.135 -4.260 14.331 1.00 97.62 138 GLU A CA 1
ATOM 1060 C C . GLU A 1 138 ? -5.168 -3.962 13.184 1.00 97.62 138 GLU A C 1
ATOM 1062 O O . GLU A 1 138 ? -5.502 -4.200 12.024 1.00 97.62 138 GLU A O 1
ATOM 1067 N N . PHE A 1 139 ? -3.945 -3.526 13.505 1.00 98.31 139 PHE A N 1
ATOM 1068 C CA . PHE A 1 139 ? -2.886 -3.323 12.518 1.00 98.31 139 PHE A CA 1
ATOM 1069 C C . PHE A 1 139 ? -2.620 -4.603 11.716 1.00 98.31 139 PHE A C 1
ATOM 1071 O O . PHE A 1 139 ? -2.677 -4.587 10.489 1.00 98.31 139 PHE A O 1
ATOM 1078 N N . LEU A 1 140 ? -2.357 -5.722 12.402 1.00 98.50 140 LEU A N 1
ATOM 1079 C CA . LEU A 1 140 ? -2.034 -6.988 11.741 1.00 98.50 140 LEU A CA 1
ATOM 1080 C C . LEU A 1 140 ? -3.223 -7.554 10.968 1.00 98.50 140 LEU A C 1
ATOM 1082 O O . LEU A 1 140 ? -3.036 -8.042 9.860 1.00 98.50 140 LEU A O 1
ATOM 1086 N N . THR A 1 141 ? -4.435 -7.441 11.511 1.00 98.69 141 THR A N 1
ATOM 1087 C CA . THR A 1 141 ? -5.659 -7.866 10.815 1.00 98.69 141 THR A CA 1
ATOM 1088 C C . THR A 1 141 ? -5.838 -7.074 9.520 1.00 98.69 141 THR A C 1
ATOM 1090 O O . THR A 1 141 ? -6.052 -7.655 8.461 1.00 98.69 141 THR A O 1
ATOM 1093 N N . THR A 1 142 ? -5.665 -5.750 9.578 1.00 98.62 142 THR A N 1
ATOM 1094 C CA . THR A 1 142 ? -5.750 -4.863 8.409 1.00 98.62 142 THR A CA 1
ATOM 1095 C C . THR A 1 142 ? -4.669 -5.174 7.374 1.00 98.62 142 THR A C 1
ATOM 1097 O O . THR A 1 142 ? -4.959 -5.237 6.179 1.00 98.62 142 THR A O 1
ATOM 1100 N N . LEU A 1 143 ? -3.436 -5.429 7.816 1.00 98.69 143 LEU A N 1
ATOM 1101 C CA . LEU A 1 143 ? -2.338 -5.799 6.926 1.00 98.69 143 LEU A CA 1
ATOM 1102 C C . LEU A 1 143 ? -2.599 -7.143 6.226 1.00 98.69 143 LEU A C 1
ATOM 1104 O O . LEU A 1 143 ? -2.424 -7.240 5.013 1.00 98.69 143 LEU A O 1
ATOM 1108 N N . VAL A 1 144 ? -3.073 -8.157 6.960 1.00 98.50 144 VAL A N 1
ATOM 1109 C CA . VAL A 1 144 ? -3.449 -9.466 6.397 1.00 98.50 144 VAL A CA 1
ATOM 1110 C C . VAL A 1 144 ? -4.572 -9.325 5.370 1.00 98.50 144 VAL A C 1
ATOM 1112 O O . VAL A 1 144 ? -4.489 -9.926 4.304 1.00 98.50 144 VAL A O 1
ATOM 1115 N N . VAL A 1 145 ? -5.583 -8.491 5.637 1.00 98.62 145 VAL A N 1
ATOM 1116 C CA . VAL A 1 145 ? -6.636 -8.177 4.657 1.00 98.62 145 VAL A CA 1
ATOM 1117 C C . VAL A 1 145 ? -6.041 -7.597 3.372 1.00 98.62 145 VAL A C 1
ATOM 1119 O O . VAL A 1 145 ? -6.428 -8.014 2.281 1.00 98.62 145 VAL A O 1
ATOM 1122 N N . GLY A 1 146 ? -5.080 -6.677 3.488 1.00 98.25 146 GLY A N 1
ATOM 1123 C CA . GLY A 1 146 ? -4.369 -6.117 2.340 1.00 98.25 146 GLY A CA 1
ATOM 1124 C C . GLY A 1 146 ? -3.678 -7.190 1.494 1.00 98.25 146 GLY A C 1
ATOM 1125 O O . GLY A 1 146 ? -3.898 -7.240 0.284 1.00 98.25 146 GLY A O 1
ATOM 1126 N N . TYR A 1 147 ? -2.902 -8.075 2.129 1.00 97.88 147 TYR A N 1
ATOM 1127 C CA . TYR A 1 147 ? -2.214 -9.180 1.450 1.00 97.88 147 TYR A CA 1
ATOM 1128 C C . TYR A 1 147 ? -3.182 -10.164 0.789 1.00 97.88 147 TYR A C 1
ATOM 1130 O O . TYR A 1 147 ? -3.003 -10.508 -0.378 1.00 97.88 147 TYR A O 1
ATOM 1138 N N . GLU A 1 148 ? -4.222 -10.591 1.507 1.00 97.31 148 GLU A N 1
ATOM 1139 C CA . GLU A 1 148 ? -5.202 -11.562 1.012 1.00 97.31 148 GLU A CA 1
ATOM 1140 C C . GLU A 1 148 ? -5.906 -11.048 -0.250 1.00 97.31 148 GLU A C 1
ATOM 1142 O O . GLU A 1 148 ? -6.018 -11.763 -1.249 1.00 97.31 148 GLU A O 1
ATOM 1147 N N . ILE A 1 149 ? -6.358 -9.789 -0.230 1.00 97.75 149 ILE A N 1
ATOM 1148 C CA . ILE A 1 149 ? -7.039 -9.181 -1.374 1.00 97.75 149 ILE A CA 1
ATOM 1149 C C . ILE A 1 149 ? -6.068 -8.956 -2.532 1.00 97.75 149 ILE A C 1
ATOM 1151 O O . ILE A 1 149 ? -6.398 -9.321 -3.661 1.00 97.75 149 ILE A O 1
ATOM 1155 N N . ALA A 1 150 ? -4.877 -8.410 -2.267 1.00 96.69 150 ALA A N 1
ATOM 1156 C CA . ALA A 1 150 ? -3.873 -8.159 -3.296 1.00 96.69 150 ALA A CA 1
ATOM 1157 C C . ALA A 1 150 ? -3.486 -9.459 -4.018 1.00 96.69 150 ALA A C 1
ATOM 1159 O O . ALA A 1 150 ? -3.604 -9.545 -5.240 1.00 96.69 150 ALA A O 1
ATOM 1160 N N . TYR A 1 151 ? -3.106 -10.507 -3.284 1.00 95.88 151 TYR A N 1
ATOM 1161 C CA . TYR A 1 151 ? -2.660 -11.752 -3.906 1.00 95.88 151 TYR A CA 1
ATOM 1162 C C . TYR A 1 151 ? -3.777 -12.495 -4.640 1.00 95.88 151 TYR A C 1
ATOM 1164 O O . TYR A 1 151 ? -3.545 -13.025 -5.728 1.00 95.88 151 TYR A O 1
ATOM 1172 N N . ARG A 1 152 ? -5.010 -12.503 -4.116 1.00 95.38 152 ARG A N 1
ATOM 1173 C CA . ARG A 1 152 ? -6.149 -13.081 -4.848 1.00 95.38 152 ARG A CA 1
ATOM 1174 C C . ARG A 1 152 ? -6.464 -12.303 -6.120 1.00 95.38 152 ARG A C 1
ATOM 1176 O O . ARG A 1 152 ? -6.772 -12.927 -7.137 1.00 95.38 152 ARG A O 1
ATOM 1183 N N . ALA A 1 153 ? -6.376 -10.974 -6.081 1.00 94.44 153 ALA A N 1
ATOM 1184 C CA . ALA A 1 153 ? -6.564 -10.131 -7.256 1.00 94.44 153 ALA A CA 1
ATOM 1185 C C . ALA A 1 153 ? -5.469 -10.374 -8.301 1.00 94.44 153 ALA A C 1
ATOM 1187 O O . ALA A 1 153 ? -5.790 -10.608 -9.463 1.00 94.44 153 ALA A O 1
ATOM 1188 N N . GLY A 1 154 ? -4.199 -10.410 -7.887 1.00 93.75 154 GLY A N 1
ATOM 1189 C CA . GLY A 1 154 ? -3.068 -10.686 -8.772 1.00 93.75 154 GLY A CA 1
ATOM 1190 C C . GLY A 1 154 ? -3.168 -12.062 -9.424 1.00 93.75 154 GLY A C 1
ATOM 1191 O O . GLY A 1 154 ? -3.082 -12.171 -10.644 1.00 93.75 154 GLY A O 1
ATOM 1192 N N . HIS A 1 155 ? -3.468 -13.099 -8.637 1.00 93.56 155 HIS A N 1
ATOM 1193 C CA . HIS A 1 155 ? -3.679 -14.446 -9.166 1.00 93.56 155 HIS A CA 1
ATOM 1194 C C . HIS A 1 155 ? -4.837 -14.482 -10.172 1.00 93.56 155 HIS A C 1
ATOM 1196 O O . HIS A 1 155 ? -4.696 -15.040 -11.258 1.00 93.56 155 HIS A O 1
ATOM 1202 N N . SER A 1 156 ? -5.964 -13.842 -9.844 1.00 92.62 156 SER A N 1
ATOM 1203 C CA . SER A 1 156 ? -7.119 -13.770 -10.745 1.00 92.62 156 SER A CA 1
ATOM 1204 C C . SER A 1 156 ? -6.773 -13.050 -12.048 1.00 92.62 156 SER A C 1
ATOM 1206 O O . SER A 1 156 ? -7.124 -13.538 -13.118 1.00 92.62 156 SER A O 1
ATOM 1208 N N . LEU A 1 157 ? -6.043 -11.932 -11.980 1.00 91.62 157 LEU A N 1
ATOM 1209 C CA . LEU A 1 157 ? -5.579 -11.204 -13.158 1.00 91.62 157 LEU A CA 1
ATOM 1210 C C . LEU A 1 157 ? -4.697 -12.101 -14.030 1.00 91.62 157 LEU A C 1
ATOM 1212 O O . LEU A 1 157 ? -5.007 -12.285 -15.203 1.00 91.62 157 LEU A O 1
ATOM 1216 N N . HIS A 1 158 ? -3.653 -12.709 -13.465 1.00 91.44 158 HIS A N 1
ATOM 1217 C CA . HIS A 1 158 ? -2.691 -13.528 -14.215 1.00 91.44 158 HIS A CA 1
ATOM 1218 C C . HIS A 1 158 ? -3.289 -14.808 -14.809 1.00 91.44 158 HIS A C 1
ATOM 1220 O O . HIS A 1 158 ? -2.750 -15.327 -15.777 1.00 91.44 158 HIS A O 1
ATOM 1226 N N . VAL A 1 159 ? -4.407 -15.316 -14.285 1.00 91.75 159 VAL A N 1
ATOM 1227 C CA . VAL A 1 159 ? -5.138 -16.434 -14.912 1.00 91.75 159 VAL A CA 1
ATOM 1228 C C . VAL A 1 159 ? -5.926 -15.982 -16.151 1.00 91.75 159 VAL A C 1
ATOM 1230 O O . VAL A 1 159 ? -6.193 -16.787 -17.040 1.00 91.75 159 VAL A O 1
ATOM 1233 N N . THR A 1 160 ? -6.296 -14.701 -16.242 1.00 90.62 160 THR A N 1
ATOM 1234 C CA . THR A 1 160 ? -7.126 -14.174 -17.345 1.00 90.62 160 THR A CA 1
ATOM 1235 C C . THR A 1 160 ? -6.330 -13.675 -18.549 1.00 90.62 160 THR A C 1
ATOM 1237 O O . THR A 1 160 ? -6.914 -13.421 -19.602 1.00 90.62 160 THR A O 1
ATOM 1240 N N . VAL A 1 161 ? -5.013 -13.518 -18.414 1.00 88.69 161 VAL A N 1
ATOM 1241 C CA . VAL A 1 161 ? -4.136 -12.941 -19.442 1.00 88.69 161 VAL A CA 1
ATOM 1242 C C . VAL A 1 161 ? -2.816 -13.715 -19.517 1.00 88.69 161 VAL A C 1
ATOM 1244 O O . VAL A 1 161 ? -2.343 -14.195 -18.493 1.00 88.69 161 VAL A O 1
ATOM 1247 N N . PRO A 1 162 ? -2.191 -13.839 -20.703 1.00 85.25 162 PRO A N 1
ATOM 1248 C CA . PRO A 1 162 ? -0.928 -14.567 -20.846 1.00 85.25 162 PRO A CA 1
ATOM 1249 C C . PRO A 1 162 ? 0.274 -13.809 -20.260 1.00 85.25 162 PRO A C 1
ATOM 1251 O O . PRO A 1 162 ? 1.280 -14.423 -19.909 1.00 85.25 162 PRO A O 1
ATOM 1254 N N . ASP A 1 163 ? 0.174 -12.482 -20.159 1.00 85.44 163 ASP A N 1
ATOM 1255 C CA . ASP A 1 163 ? 1.258 -11.626 -19.692 1.00 85.44 163 ASP A CA 1
ATOM 1256 C C . ASP A 1 163 ? 1.323 -11.563 -18.164 1.00 85.44 163 ASP A C 1
ATOM 1258 O O . ASP A 1 163 ? 0.319 -11.357 -17.476 1.00 85.44 163 ASP A O 1
ATOM 1262 N N . ILE A 1 164 ? 2.540 -11.625 -17.623 1.00 85.69 164 ILE A N 1
ATOM 1263 C CA . ILE A 1 164 ? 2.768 -11.280 -16.221 1.00 85.69 164 ILE A CA 1
ATOM 1264 C C . ILE A 1 164 ? 2.707 -9.757 -16.097 1.00 85.69 164 ILE A C 1
ATOM 1266 O O . ILE A 1 164 ? 3.403 -9.017 -16.799 1.00 85.69 164 ILE A O 1
ATOM 1270 N N . HIS A 1 165 ? 1.851 -9.310 -15.192 1.00 87.56 165 HIS A N 1
ATOM 1271 C CA . HIS A 1 165 ? 1.651 -7.904 -14.879 1.00 87.56 165 HIS A CA 1
ATOM 1272 C C . HIS A 1 165 ? 2.387 -7.534 -13.595 1.00 87.56 165 HIS A C 1
ATOM 1274 O O . HIS A 1 165 ? 2.460 -8.359 -12.681 1.00 87.56 165 HIS A O 1
ATOM 1280 N N . SER A 1 166 ? 2.907 -6.308 -13.544 1.00 90.00 166 SER A N 1
ATOM 1281 C CA . SER A 1 166 ? 3.623 -5.781 -12.384 1.00 90.00 166 SER A CA 1
ATOM 1282 C C . SER A 1 166 ? 2.716 -5.684 -11.158 1.00 90.00 166 SER A C 1
ATOM 1284 O O . SER A 1 166 ? 1.483 -5.684 -11.277 1.00 90.00 166 SER A O 1
ATOM 1286 N N . SER A 1 167 ? 3.301 -5.616 -9.965 1.00 92.69 167 SER A N 1
ATOM 1287 C CA . SER A 1 167 ? 2.503 -5.689 -8.738 1.00 92.69 167 SER A CA 1
ATOM 1288 C C . SER A 1 167 ? 1.537 -4.523 -8.583 1.00 92.69 167 SER A C 1
ATOM 1290 O O . SER A 1 167 ? 0.412 -4.713 -8.116 1.00 92.69 167 SER A O 1
ATOM 1292 N N . GLY A 1 168 ? 1.894 -3.339 -9.089 1.00 90.38 168 GLY A N 1
ATOM 1293 C CA . GLY A 1 168 ? 0.995 -2.182 -9.121 1.00 90.38 168 GLY A CA 1
ATOM 1294 C C . GLY A 1 168 ? -0.374 -2.454 -9.762 1.00 90.38 168 GLY A C 1
ATOM 1295 O O . GLY A 1 168 ? -1.366 -1.866 -9.334 1.00 90.38 168 GLY A O 1
ATOM 1296 N N . SER A 1 169 ? -0.480 -3.398 -10.710 1.00 90.94 169 SER A N 1
ATOM 1297 C CA . SER A 1 169 ? -1.755 -3.760 -11.353 1.00 90.94 169 SER A CA 1
ATOM 1298 C C . SER A 1 169 ? -2.803 -4.335 -10.396 1.00 90.94 169 SER A C 1
ATOM 1300 O O . SER A 1 169 ? -3.987 -4.327 -10.721 1.00 90.94 169 SER A O 1
ATOM 1302 N N . TRP A 1 170 ? -2.388 -4.891 -9.256 1.00 93.88 170 TRP A N 1
ATOM 1303 C CA . TRP A 1 170 ? -3.279 -5.614 -8.342 1.00 93.88 170 TRP A CA 1
ATOM 1304 C C . TRP A 1 170 ? -3.089 -5.244 -6.867 1.00 93.88 170 TRP A C 1
ATOM 1306 O O . TRP A 1 170 ? -4.017 -5.421 -6.076 1.00 93.88 170 TRP A O 1
ATOM 1316 N N . VAL A 1 171 ? -1.944 -4.678 -6.472 1.00 95.88 171 VAL A N 1
ATOM 1317 C CA . VAL A 1 171 ? -1.721 -4.223 -5.088 1.00 95.88 171 VAL A CA 1
ATOM 1318 C C . VAL A 1 171 ? -2.605 -3.024 -4.734 1.00 95.88 171 VAL A C 1
ATOM 1320 O O . VAL A 1 171 ? -3.005 -2.889 -3.576 1.00 95.88 171 VAL A O 1
ATOM 1323 N N . SER A 1 172 ? -3.008 -2.208 -5.715 1.00 95.62 172 SER A N 1
ATOM 1324 C CA . SER A 1 172 ? -3.951 -1.095 -5.513 1.00 95.62 172 SER A CA 1
ATOM 1325 C C . SER A 1 172 ? -5.258 -1.547 -4.844 1.00 95.62 172 SER A C 1
ATOM 1327 O O . SER A 1 172 ? -5.772 -0.860 -3.958 1.00 95.62 172 SER A O 1
ATOM 1329 N N . LEU A 1 173 ? -5.763 -2.733 -5.201 1.00 97.44 173 LEU A N 1
ATOM 1330 C CA . LEU A 1 173 ? -6.948 -3.341 -4.594 1.00 97.44 173 LEU A CA 1
ATOM 1331 C C . LEU A 1 173 ? -6.720 -3.709 -3.125 1.00 97.44 173 LEU A C 1
ATOM 1333 O O . LEU A 1 173 ? -7.596 -3.467 -2.298 1.00 97.44 173 LEU A O 1
ATOM 1337 N N . GLY A 1 174 ? -5.544 -4.244 -2.786 1.00 97.81 174 GLY A N 1
ATOM 1338 C CA . GLY A 1 174 ? -5.165 -4.538 -1.402 1.00 97.81 174 GLY A CA 1
ATOM 1339 C C . GLY A 1 174 ? -5.031 -3.275 -0.552 1.00 97.81 174 GLY A C 1
ATOM 1340 O O . GLY A 1 174 ? -5.586 -3.214 0.547 1.00 97.81 174 GLY A O 1
ATOM 1341 N N . CYS A 1 175 ? -4.372 -2.236 -1.080 1.00 98.06 175 CYS A N 1
ATOM 1342 C CA . CYS A 1 175 ? -4.304 -0.918 -0.445 1.00 98.06 175 CYS A CA 1
ATOM 1343 C C . CYS A 1 175 ? -5.711 -0.354 -0.211 1.00 98.06 175 CYS A C 1
ATOM 1345 O O . CYS A 1 175 ? -6.045 0.046 0.900 1.00 98.06 175 CYS A O 1
ATOM 1347 N N . SER A 1 176 ? -6.573 -0.379 -1.226 1.00 98.06 176 SER A N 1
ATOM 1348 C CA . SER A 1 176 ? -7.950 0.106 -1.109 1.00 98.06 176 SER A CA 1
ATOM 1349 C C . SER A 1 176 ? -8.747 -0.670 -0.054 1.00 98.06 176 SER A C 1
ATOM 1351 O O . SER A 1 176 ? -9.335 -0.062 0.842 1.00 98.06 176 SER A O 1
ATOM 1353 N N . ALA A 1 177 ? -8.697 -2.006 -0.080 1.00 98.56 177 ALA A N 1
ATOM 1354 C CA . ALA A 1 177 ? -9.391 -2.866 0.878 1.00 98.56 177 ALA A CA 1
ATOM 1355 C C . ALA A 1 177 ? -8.987 -2.581 2.330 1.00 98.56 177 ALA A C 1
ATOM 1357 O O . ALA A 1 177 ? -9.855 -2.390 3.187 1.00 98.56 177 ALA A O 1
ATOM 1358 N N . MET A 1 178 ? -7.682 -2.519 2.608 1.00 98.06 178 MET A N 1
ATOM 1359 C CA . MET A 1 178 ? -7.194 -2.303 3.969 1.00 98.06 178 MET A CA 1
ATOM 1360 C C . MET A 1 178 ? -7.579 -0.915 4.491 1.00 98.06 178 MET A C 1
ATOM 1362 O O . MET A 1 178 ? -7.961 -0.774 5.650 1.00 98.06 178 MET A O 1
ATOM 1366 N N . LEU A 1 179 ? -7.502 0.115 3.639 1.00 98.12 179 LEU A N 1
ATOM 1367 C CA . LEU A 1 179 ? -7.805 1.483 4.046 1.00 98.12 179 LEU A CA 1
ATOM 1368 C C . LEU A 1 179 ? -9.312 1.666 4.246 1.00 98.12 179 LEU A C 1
ATOM 1370 O O . LEU A 1 179 ? -9.720 2.299 5.216 1.00 98.12 179 LEU A O 1
ATOM 1374 N N . CYS A 1 180 ? -10.147 1.043 3.408 1.00 98.50 180 CYS A N 1
ATOM 1375 C CA . CYS A 1 180 ? -11.596 1.013 3.612 1.00 98.50 180 CYS A CA 1
ATOM 1376 C C . CYS A 1 180 ? -11.974 0.344 4.938 1.00 98.50 180 CYS A C 1
ATOM 1378 O O . CYS A 1 180 ? -12.853 0.847 5.641 1.00 98.50 180 CYS A O 1
ATOM 1380 N N . ARG A 1 181 ? -11.299 -0.759 5.295 1.00 97.50 181 ARG A N 1
ATOM 1381 C CA . ARG A 1 181 ? -11.469 -1.423 6.592 1.00 97.50 181 ARG A CA 1
ATOM 1382 C C . ARG A 1 181 ? -11.064 -0.500 7.738 1.00 97.50 181 ARG A C 1
ATOM 1384 O O . ARG A 1 181 ? -11.868 -0.261 8.636 1.00 97.50 181 ARG A O 1
ATOM 1391 N N . LEU A 1 182 ? -9.838 0.024 7.704 1.00 97.00 182 LEU A N 1
ATOM 1392 C CA . LEU A 1 182 ? -9.286 0.864 8.768 1.00 97.00 182 LEU A CA 1
ATOM 1393 C C . LEU A 1 182 ? -10.175 2.085 9.040 1.00 97.00 182 LEU A C 1
ATOM 1395 O O . LEU A 1 182 ? -10.456 2.418 10.191 1.00 97.00 182 LEU A O 1
ATOM 1399 N N . LEU A 1 183 ? -10.651 2.723 7.969 1.00 96.44 183 LEU A N 1
ATOM 1400 C CA . LEU A 1 183 ? -11.526 3.893 8.018 1.00 96.44 183 LEU A CA 1
ATOM 1401 C C . LEU A 1 183 ? -13.002 3.541 8.260 1.00 96.44 183 LEU A C 1
ATOM 1403 O O . LEU A 1 183 ? -13.830 4.446 8.354 1.00 96.44 183 LEU A O 1
ATOM 1407 N N . LYS A 1 18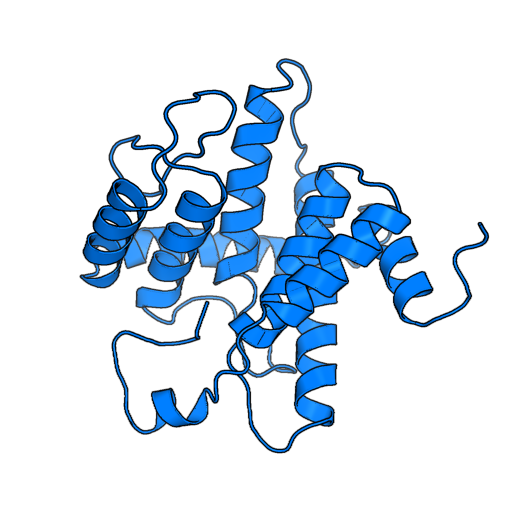4 ? -13.337 2.250 8.388 1.00 96.06 184 LYS A N 1
ATOM 1408 C CA . LYS A 1 184 ? -14.694 1.734 8.627 1.00 96.06 184 LYS A CA 1
ATOM 1409 C C . LYS A 1 184 ? -15.715 2.256 7.616 1.00 96.06 184 LYS A C 1
ATOM 1411 O O . LYS A 1 184 ? -16.824 2.649 7.982 1.00 96.06 184 LYS A O 1
ATOM 1416 N N . LEU A 1 185 ? -15.331 2.285 6.340 1.00 98.00 185 LEU A N 1
ATOM 1417 C CA . LEU A 1 185 ? -16.235 2.690 5.269 1.00 98.00 185 LEU A CA 1
ATOM 1418 C C . LEU A 1 185 ? -17.389 1.691 5.125 1.00 98.00 185 LEU A C 1
ATOM 1420 O O . LEU A 1 185 ? -17.271 0.517 5.474 1.00 98.00 185 LEU A O 1
ATOM 1424 N N . SER A 1 186 ? -18.513 2.151 4.577 1.00 97.69 186 SER A N 1
ATOM 1425 C CA . SER A 1 186 ? -19.645 1.269 4.288 1.00 97.69 186 SER A CA 1
ATOM 1426 C C . SER A 1 186 ? -19.281 0.227 3.223 1.00 97.69 186 SER A C 1
ATOM 1428 O O . SER A 1 186 ? -18.329 0.398 2.453 1.00 97.69 186 SER A O 1
ATOM 1430 N N . TYR A 1 187 ? -20.066 -0.850 3.137 1.00 97.12 187 TYR A N 1
ATOM 1431 C CA . TYR A 1 187 ? -19.894 -1.860 2.088 1.00 97.12 187 TYR A CA 1
ATOM 1432 C C . TYR A 1 187 ? -20.012 -1.252 0.682 1.00 97.12 187 TYR A C 1
ATOM 1434 O O . TYR A 1 187 ? -19.201 -1.576 -0.183 1.00 97.12 187 TYR A O 1
ATOM 1442 N N . ASP A 1 188 ? -20.936 -0.309 0.484 1.00 96.44 188 ASP A N 1
ATOM 1443 C CA . ASP A 1 188 ? -21.123 0.381 -0.796 1.00 96.44 188 ASP A CA 1
ATOM 1444 C C . ASP A 1 188 ? -19.923 1.277 -1.139 1.00 96.44 188 ASP A C 1
ATOM 1446 O O . ASP A 1 188 ? -19.377 1.200 -2.240 1.00 96.44 188 ASP A O 1
ATOM 1450 N N . SER A 1 189 ? -19.435 2.077 -0.183 1.00 98.00 189 SER A N 1
ATOM 1451 C CA . SER A 1 189 ? -18.235 2.902 -0.384 1.00 98.00 189 SER A CA 1
ATOM 1452 C C . SER A 1 189 ? -16.994 2.050 -0.650 1.00 98.00 189 SER A C 1
ATOM 1454 O O . SER A 1 189 ? -16.176 2.410 -1.493 1.00 98.00 189 SER A O 1
ATOM 1456 N N . THR A 1 190 ? -16.878 0.897 0.011 1.00 98.38 190 THR A N 1
ATOM 1457 C CA . THR A 1 190 ? -15.796 -0.071 -0.233 1.00 98.38 190 THR A CA 1
ATOM 1458 C C . THR A 1 190 ? -15.883 -0.632 -1.651 1.00 98.38 190 THR A C 1
ATOM 1460 O O . THR A 1 190 ? -14.868 -0.728 -2.332 1.00 98.38 190 THR A O 1
ATOM 1463 N N . ALA A 1 191 ? -17.084 -0.959 -2.135 1.00 97.44 191 ALA A N 1
ATOM 1464 C CA . ALA A 1 191 ? -17.275 -1.465 -3.493 1.00 97.44 191 ALA A CA 1
ATOM 1465 C C . ALA A 1 191 ? -16.817 -0.446 -4.544 1.00 97.44 191 ALA A C 1
ATOM 1467 O O . ALA A 1 191 ? -16.089 -0.799 -5.472 1.00 97.44 191 ALA A O 1
ATOM 1468 N N . HIS A 1 192 ? -17.184 0.825 -4.363 1.00 97.75 192 HIS A N 1
ATOM 1469 C CA . HIS A 1 192 ? -16.722 1.906 -5.230 1.00 97.75 192 HIS A CA 1
ATOM 1470 C C . HIS A 1 192 ? -15.207 2.107 -5.151 1.00 97.75 192 HIS A C 1
ATOM 1472 O O . HIS A 1 192 ? -14.557 2.212 -6.187 1.00 97.75 192 HIS A O 1
ATOM 1478 N N . ALA A 1 193 ? -14.629 2.112 -3.949 1.00 98.12 193 ALA A N 1
ATOM 1479 C CA . ALA A 1 193 ? -13.191 2.279 -3.763 1.00 98.12 193 ALA A CA 1
ATOM 1480 C C . ALA A 1 193 ? -12.375 1.144 -4.404 1.00 98.12 193 ALA A C 1
ATOM 1482 O O . ALA A 1 193 ? -11.313 1.399 -4.971 1.00 98.12 193 ALA A O 1
ATOM 1483 N N . LEU A 1 194 ? -12.863 -0.099 -4.348 1.00 97.75 194 LEU A N 1
ATOM 1484 C CA . LEU A 1 194 ? -12.238 -1.233 -5.032 1.00 97.75 194 LEU A CA 1
ATOM 1485 C C . LEU A 1 194 ? -12.340 -1.093 -6.556 1.00 97.75 194 LEU A C 1
ATOM 1487 O O . LEU A 1 194 ? -11.345 -1.294 -7.241 1.00 97.75 194 LEU A O 1
ATOM 1491 N N . GLY A 1 195 ? -13.500 -0.693 -7.086 1.00 96.69 195 GLY A N 1
ATOM 1492 C CA . GLY A 1 195 ? -13.667 -0.458 -8.526 1.00 96.69 195 GLY A CA 1
ATOM 1493 C C . GLY A 1 195 ? -12.767 0.663 -9.056 1.00 96.69 195 GLY A C 1
ATOM 1494 O O . GLY A 1 195 ? -12.153 0.519 -10.107 1.00 96.69 195 GLY A O 1
ATOM 1495 N N . ILE A 1 196 ? -12.625 1.755 -8.300 1.00 97.31 196 ILE A N 1
ATOM 1496 C CA . ILE A 1 196 ? -11.694 2.845 -8.627 1.00 97.31 196 ILE A CA 1
ATOM 1497 C C . ILE A 1 196 ? -10.249 2.330 -8.604 1.00 97.31 196 ILE A C 1
ATOM 1499 O O . ILE A 1 196 ? -9.486 2.600 -9.527 1.00 97.31 196 ILE A O 1
ATOM 1503 N N . ALA A 1 197 ? -9.867 1.572 -7.574 1.00 96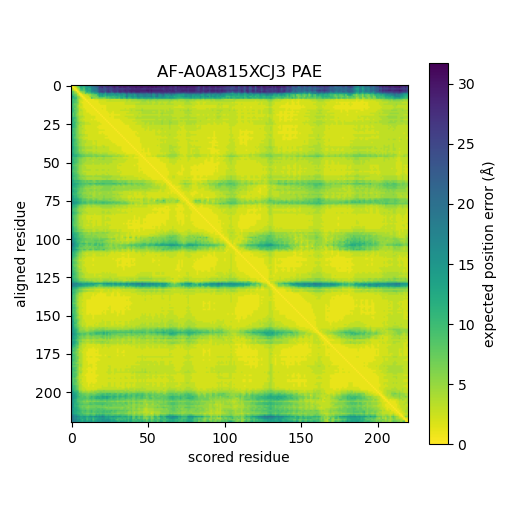.31 197 ALA A N 1
ATOM 1504 C CA . ALA A 1 197 ? -8.511 1.044 -7.449 1.00 96.31 197 ALA A CA 1
ATOM 1505 C C . ALA A 1 197 ? -8.144 0.051 -8.563 1.00 96.31 197 ALA A C 1
ATOM 1507 O O . ALA A 1 197 ? -7.005 0.067 -9.025 1.00 96.31 197 ALA A O 1
ATOM 1508 N N . GLU A 1 198 ? -9.090 -0.783 -9.005 1.00 94.69 198 GLU A N 1
ATOM 1509 C CA . GLU A 1 198 ? -8.908 -1.663 -10.167 1.00 94.69 198 GLU A CA 1
ATOM 1510 C C . GLU A 1 198 ? -8.704 -0.848 -11.443 1.00 94.69 198 GLU A C 1
ATOM 1512 O O . GLU A 1 198 ? -7.730 -1.073 -12.155 1.00 94.69 198 GLU A O 1
ATOM 1517 N N . TYR A 1 199 ? -9.553 0.157 -11.676 1.00 94.06 199 TYR A N 1
ATOM 1518 C CA . TYR A 1 199 ? -9.479 1.000 -12.868 1.00 94.06 199 TYR A CA 1
ATOM 1519 C C . TYR A 1 199 ? -8.149 1.760 -12.986 1.00 94.06 199 TYR A C 1
ATOM 1521 O O . TYR A 1 199 ? -7.596 1.885 -14.078 1.00 94.06 199 TYR A O 1
ATOM 1529 N N . TYR A 1 200 ? -7.625 2.272 -11.868 1.00 91.69 200 TYR A N 1
ATOM 1530 C CA . TYR A 1 200 ? -6.344 2.984 -11.835 1.00 91.69 200 TYR A CA 1
ATOM 1531 C C . TYR A 1 200 ? -5.123 2.063 -11.688 1.00 91.69 200 TYR A C 1
ATOM 1533 O O . TYR A 1 200 ? -3.997 2.555 -11.765 1.00 91.69 200 TYR A O 1
ATOM 1541 N N . GLY A 1 201 ? -5.313 0.755 -11.492 1.00 89.81 201 GLY A N 1
ATOM 1542 C CA . GLY A 1 201 ? -4.224 -0.217 -11.434 1.00 89.81 201 GLY A CA 1
ATOM 1543 C C . GLY A 1 201 ? -3.524 -0.316 -12.796 1.00 89.81 201 GLY A C 1
ATOM 1544 O O . GLY A 1 201 ? -4.137 -0.777 -13.763 1.00 89.81 201 GLY A O 1
ATOM 1545 N N . PRO A 1 202 ? -2.253 0.105 -12.933 1.00 86.25 202 PRO A N 1
ATOM 1546 C CA . PRO A 1 202 ? -1.596 0.127 -14.231 1.00 86.25 202 PRO A CA 1
ATOM 1547 C C . PRO A 1 202 ? -1.371 -1.301 -14.712 1.00 86.25 202 PRO A C 1
ATOM 1549 O O . PRO A 1 202 ? -0.681 -2.060 -14.041 1.00 86.25 202 PRO A O 1
ATOM 1552 N N . ARG A 1 203 ? -1.891 -1.681 -15.885 1.00 85.31 203 ARG A N 1
ATOM 1553 C CA . ARG A 1 203 ? -1.598 -2.987 -16.505 1.00 85.31 203 ARG A CA 1
ATOM 1554 C C . ARG A 1 203 ? -0.223 -2.994 -17.182 1.00 85.31 203 ARG A C 1
ATOM 1556 O O . ARG A 1 203 ? -0.105 -3.080 -18.401 1.00 85.31 203 ARG A O 1
ATOM 1563 N N . SER A 1 204 ? 0.821 -2.862 -16.374 1.00 84.25 204 SER A N 1
ATOM 1564 C CA . SER A 1 204 ? 2.209 -2.792 -16.828 1.00 84.25 204 SER A CA 1
ATOM 1565 C C . SER A 1 204 ? 2.789 -4.192 -17.035 1.00 84.25 204 SER A C 1
ATOM 1567 O O . SER A 1 204 ? 2.817 -5.001 -16.110 1.00 84.25 204 SER A O 1
ATOM 1569 N N . GLN A 1 205 ? 3.292 -4.481 -18.236 1.00 83.00 205 GLN A N 1
ATOM 1570 C CA . GLN A 1 205 ? 3.952 -5.754 -18.554 1.00 83.00 205 GLN A CA 1
ATOM 1571 C C . GLN A 1 205 ? 5.342 -5.823 -17.898 1.00 83.00 205 GLN A C 1
ATOM 1573 O O . GLN A 1 205 ? 6.311 -5.264 -18.421 1.00 83.00 205 GLN A O 1
ATOM 1578 N N . ILE A 1 206 ? 5.460 -6.530 -16.767 1.00 87.19 206 ILE A N 1
ATOM 1579 C CA . ILE A 1 206 ? 6.697 -6.565 -15.962 1.00 87.19 206 ILE A CA 1
ATOM 1580 C C . ILE A 1 206 ? 7.886 -7.147 -16.734 1.00 87.19 206 ILE A C 1
ATOM 1582 O O . ILE A 1 206 ? 9.019 -6.694 -16.578 1.00 87.19 206 ILE A O 1
ATOM 1586 N N . MET A 1 207 ? 7.627 -8.086 -17.650 1.00 87.50 207 MET A N 1
ATOM 1587 C CA . MET A 1 207 ? 8.670 -8.741 -18.445 1.00 87.50 207 MET A CA 1
ATOM 1588 C C . MET A 1 207 ? 9.493 -7.758 -19.280 1.00 87.50 207 MET A C 1
ATOM 1590 O O . MET A 1 207 ? 10.666 -8.011 -19.540 1.00 87.50 207 MET A O 1
ATOM 1594 N N . ARG A 1 208 ? 8.928 -6.603 -19.656 1.00 85.38 208 ARG A N 1
ATOM 1595 C CA . ARG A 1 208 ? 9.689 -5.558 -20.346 1.00 85.38 208 ARG A CA 1
ATOM 1596 C C . ARG A 1 208 ? 10.789 -4.979 -19.458 1.00 85.38 208 ARG A C 1
ATOM 1598 O O . ARG A 1 208 ? 11.891 -4.771 -19.953 1.00 85.38 208 ARG A O 1
ATOM 1605 N N . CYS A 1 209 ? 10.502 -4.746 -18.178 1.00 85.00 209 CYS A N 1
ATOM 1606 C CA . CYS A 1 209 ? 11.481 -4.233 -17.216 1.00 85.00 209 CYS A CA 1
ATOM 1607 C C . CYS A 1 209 ? 12.533 -5.296 -16.873 1.00 85.00 209 CYS A C 1
ATOM 1609 O O . CYS A 1 209 ? 13.688 -4.957 -16.649 1.00 85.00 209 CYS A O 1
ATOM 1611 N N . VAL A 1 210 ? 12.164 -6.581 -16.919 1.00 84.69 210 VAL A N 1
ATOM 1612 C CA . VAL A 1 210 ? 13.116 -7.695 -16.764 1.00 84.69 210 VAL A CA 1
ATOM 1613 C C . VAL A 1 210 ? 14.094 -7.766 -17.943 1.00 84.69 210 VAL A C 1
ATOM 1615 O O . VAL A 1 210 ? 15.290 -7.950 -17.738 1.00 84.69 210 VAL A O 1
ATOM 1618 N N . VAL A 1 211 ? 13.609 -7.612 -19.181 1.00 89.06 211 VAL A N 1
ATOM 1619 C CA . VAL A 1 211 ? 14.463 -7.668 -20.384 1.00 89.06 211 VAL A CA 1
ATOM 1620 C C . VAL A 1 211 ? 15.280 -6.383 -20.565 1.00 89.06 211 VAL A C 1
ATOM 1622 O O . VAL A 1 211 ? 16.424 -6.438 -21.014 1.00 89.06 211 VAL A O 1
ATOM 1625 N N . TYR A 1 212 ? 14.712 -5.229 -20.211 1.00 89.62 212 TYR A N 1
ATOM 1626 C CA . TYR A 1 212 ? 15.329 -3.910 -20.353 1.00 89.62 212 TYR A CA 1
ATOM 1627 C C . TYR A 1 212 ? 15.298 -3.171 -19.008 1.00 89.62 212 TYR A C 1
ATOM 1629 O O . TYR A 1 212 ? 14.402 -2.350 -18.785 1.00 89.62 212 TYR A O 1
ATOM 1637 N N . PRO A 1 213 ? 16.249 -3.459 -18.101 1.00 87.38 213 PRO A N 1
ATOM 1638 C CA . PRO A 1 213 ? 16.226 -2.915 -16.751 1.00 87.38 213 PRO A CA 1
ATOM 1639 C C . PRO A 1 213 ? 16.389 -1.396 -16.752 1.00 87.38 213 PRO A C 1
ATOM 1641 O O . PRO A 1 213 ? 17.238 -0.830 -17.444 1.00 87.38 213 PRO A O 1
ATOM 1644 N N . THR A 1 214 ? 15.570 -0.732 -15.941 1.00 86.12 214 THR A N 1
ATOM 1645 C CA . THR A 1 214 ? 15.625 0.712 -15.687 1.00 86.12 214 THR A CA 1
ATOM 1646 C C . THR A 1 214 ? 15.390 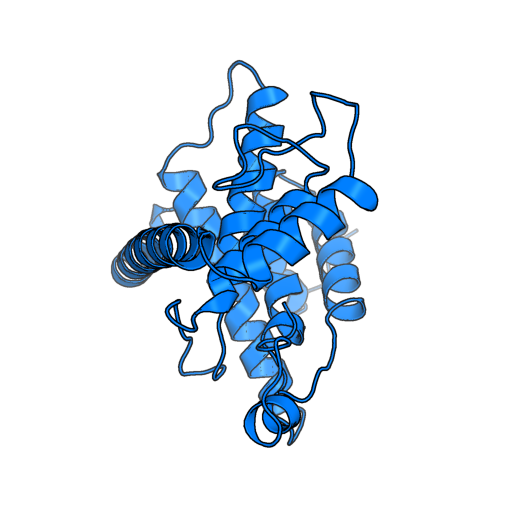0.972 -14.196 1.00 86.12 214 THR A C 1
ATOM 1648 O O . THR A 1 214 ? 15.246 0.032 -13.421 1.00 86.12 214 THR A O 1
ATOM 1651 N N . MET A 1 215 ? 15.320 2.241 -13.774 1.00 86.06 215 MET A N 1
ATOM 1652 C CA . MET A 1 215 ? 14.874 2.575 -12.411 1.00 86.06 215 MET A CA 1
ATOM 1653 C C . MET A 1 215 ? 13.387 2.255 -12.170 1.00 86.06 215 MET A C 1
ATOM 1655 O O . MET A 1 215 ? 12.960 2.222 -11.021 1.00 86.06 215 MET A O 1
ATOM 1659 N N . LEU A 1 216 ? 12.596 2.036 -13.232 1.00 79.94 216 LEU A N 1
ATOM 1660 C CA . LEU A 1 216 ? 11.242 1.498 -13.129 1.00 79.94 216 LEU A CA 1
ATOM 1661 C C . LEU A 1 216 ? 11.339 -0.014 -12.945 1.00 79.94 216 LEU A C 1
ATOM 1663 O O . LEU A 1 216 ? 11.840 -0.711 -13.832 1.00 79.94 216 LEU A O 1
ATOM 1667 N N . LYS A 1 217 ? 10.850 -0.490 -11.802 1.00 73.62 217 LYS A N 1
ATOM 1668 C CA . LYS A 1 217 ? 11.031 -1.872 -11.387 1.00 73.62 217 LYS A CA 1
ATOM 1669 C C . LYS A 1 217 ? 9.721 -2.642 -11.339 1.00 73.62 217 LYS A C 1
ATOM 1671 O O . LYS A 1 217 ? 9.489 -3.398 -12.273 1.00 73.62 217 LYS A O 1
ATOM 1676 N N . ASP A 1 218 ? 8.836 -2.389 -10.375 1.00 79.31 218 ASP A N 1
ATOM 1677 C CA . ASP A 1 218 ? 7.586 -3.164 -10.253 1.00 79.31 218 ASP A CA 1
ATOM 1678 C C . ASP A 1 218 ? 6.288 -2.357 -10.494 1.00 79.31 218 ASP A C 1
ATOM 1680 O O . ASP A 1 218 ? 5.162 -2.810 -10.263 1.00 79.31 218 ASP A O 1
ATOM 1684 N N . GLY A 1 219 ? 6.427 -1.142 -11.036 1.00 74.69 219 GLY A N 1
ATOM 1685 C CA . GLY A 1 219 ? 5.291 -0.297 -11.431 1.00 74.69 219 GLY A CA 1
ATOM 1686 C C . GLY A 1 219 ? 4.334 0.027 -10.280 1.00 74.69 219 GLY A C 1
ATOM 1687 O O . GLY A 1 219 ? 3.125 0.063 -10.510 1.00 74.69 219 GLY A O 1
ATOM 1688 N N . LEU A 1 220 ? 4.890 0.196 -9.076 1.00 74.25 220 LEU A N 1
ATOM 1689 C CA . LEU A 1 220 ? 4.204 0.514 -7.819 1.00 74.25 220 LEU A CA 1
ATOM 1690 C C . LEU A 1 220 ? 3.775 1.983 -7.726 1.00 74.25 220 LEU A C 1
ATOM 1692 O O . LEU A 1 220 ? 4.551 2.870 -8.170 1.00 74.25 220 LEU A O 1
#

Foldseek 3Di:
DPPDPDPLLVLLCCLQPDFLVNDDPVLLVVLVVLLVQLVVLLVVLCPDPLLVVLVVVCVVPFADPDPLQWFAAPPNVRDIGGLVSNLRSSLLSSPQPPRHDADPLLRAHQSSNQVSSLRSLQRSVCSVPVPDHQDPRLSSSLSSSLVVQQSVQSNVVCVVDVARFFSLLRSLLSSLSSSCNVVVPDSVVSSVSNVVSNVPRDRHRQVVCVVPPDSDHRVD

Sequence (220 aa):
MEYQSGLSSKAIKWIHNVQYEDIPFEALHEAKRALLDTIGNGIAGQSTQVSTIAHNFVLSQYGCSDYHHSAKLWCSNNKSVSMCGAALANAWIIDSIDMHDTGHYTKGHAGCALIPSLLSCIHIYEKNNENKKVNGKEFLTTLVVGYEIAYRAGHSLHVTVPDIHSSGSWVSLGCSAMLCRLLKLSYDSTAHALGIAEYYGPRSQIMRCVVYPTMLKDGL

Solvent-accessible surface area (backbone atoms only — not comparable to full-atom values): 11543 Å² total; per-residue (Å²): 131,84,81,61,96,44,73,69,44,53,50,52,52,44,58,66,64,66,47,58,89,76,51,55,68,65,60,56,50,49,52,53,50,43,50,54,43,33,52,52,29,29,61,64,16,54,82,39,72,56,28,55,51,34,52,55,48,26,59,70,76,24,57,40,91,48,75,68,58,26,9,68,37,74,95,50,88,82,39,60,14,19,39,66,30,20,15,50,33,40,17,48,14,23,56,64,70,75,64,53,56,71,40,82,84,48,75,35,45,48,49,47,52,35,50,34,38,49,53,22,48,49,53,24,50,34,68,72,30,90,88,51,76,84,48,73,58,58,48,52,42,35,50,47,45,16,49,56,47,14,46,54,43,32,36,55,51,47,73,76,40,95,62,60,55,19,29,20,36,22,34,37,35,5,41,36,51,23,51,31,40,76,70,64,54,52,71,68,58,38,53,50,45,35,53,51,24,50,72,69,20,52,84,41,60,35,63,56,31,72,77,54,74,59,95,63,66,50,69,114